Protein AF-0000000085157777 (afdb_homodimer)

Secondary structure (DSSP, 8-state):
-----HHHHHHHSSPPPTT-EEEPEEEEEE-TTS-EEEEEE-GGGEEE-SSTTEEEEEE--HHHHHHHHHH-EEEEEEEETTEEEEEEEEEEEEEEETTEEEEEEEEEEEEEEE-SS--BPPEEE--HHHHHHTTHHHHHHHHHHHHHHHHHHHHH-/-----HHHHHHHSSPPPTT-EEEPEEEEEE-TTS-EEEEEE-GGGEEE-SSTTEEEEEE--HHHHHHHHHH-EEEEEEEETTEEEEEEEEEEEEEEETTEEEEEEEEEEEEEEE-SS--BPPEEE--HHHHHHTTHHHHHHHHHHHHHHHHHHHHH-

Foldseek 3Di:
DDFADPVRQVLLADDDDAFDKHFFKWKWFAAPVRDIDTDTDTSLFKHQAPDRQKIKGKAQDPRVVVRCVPPQWMWIWDDDFQKIKIWIWGFPDWDDDPRIIMTMTGGPDIDIDGNVHTDDHHIDTHHPVVCVVVVSVVSVVSVVVVNVVVVVVVVVD/DDFADPVRQVLLADDDDAFDKHFFKWKWFAAPVRDIDTDTDTSLFKHQAPDRQKIKGKAQDPRVVVRCVPPQWMWIWDDDFQKIKIWIWGFPDWDDDPRIIMTMTGGPDIDIDGNVHTDDHHIDTHHPVVCVVVVSVVSVVSVVVVNVVVVVVVVVD

Radius of gyration: 19.83 Å; Cα contacts (8 Å, |Δi|>4): 709; chains: 2; bounding box: 39×55×48 Å

Nearest PDB structures (foldseek):
  2q9k-assembly1_A-2  TM=7.498E-01  e=5.448E-05  Exiguobacterium sibiricum 255-15
  3rh7-assembly2_D  TM=7.038E-01  e=3.097E-04  Sinorhizobium meliloti 1021
  4hx6-assembly4_H  TM=6.959E-01  e=1.496E-03  Streptomyces globisporus
  5cho-assembly4_G  TM=6.762E-01  e=1.859E-03  uncultured bacterium
  5y6h-assembly1_A  TM=5.614E-01  e=4.106E-02  Escherichia coli K-12

Structure (mmCIF, N/CA/C/O backbone):
data_AF-0000000085157777-model_v1
#
loop_
_entity.id
_entity.type
_entity.pdbx_description
1 polymer "Pyridoxamine 5'-phosphate oxidase putative domain-containing protein"
#
loop_
_atom_site.group_PDB
_atom_site.id
_atom_site.type_symbol
_atom_site.label_atom_id
_atom_site.label_alt_id
_atom_site.label_comp_id
_atom_site.label_asym_id
_atom_site.label_entity_id
_atom_site.label_seq_id
_atom_site.pdbx_PDB_ins_code
_atom_site.Cartn_x
_atom_site.Cartn_y
_atom_site.Cartn_z
_atom_site.occupancy
_atom_site.B_iso_or_equiv
_atom_site.auth_seq_id
_atom_site.auth_comp_id
_atom_site.auth_asym_id
_atom_site.auth_atom_id
_atom_site.pdbx_PDB_model_num
ATOM 1 N N . MET A 1 1 ? -13.438 -7.164 -20.109 1 55.25 1 MET A N 1
ATOM 2 C CA . MET A 1 1 ? -12.969 -7.297 -18.734 1 55.25 1 MET A CA 1
ATOM 3 C C . MET A 1 1 ? -11.547 -6.77 -18.594 1 55.25 1 MET A C 1
ATOM 5 O O . MET A 1 1 ? -10.773 -6.793 -19.547 1 55.25 1 MET A O 1
ATOM 9 N N . ALA A 1 2 ? -11.281 -5.922 -17.516 1 71.56 2 ALA A N 1
ATOM 10 C CA . ALA A 1 2 ? -9.93 -5.359 -17.547 1 71.56 2 ALA A CA 1
ATOM 11 C C . ALA A 1 2 ? -8.875 -6.453 -17.406 1 71.56 2 ALA A C 1
ATOM 13 O O . ALA A 1 2 ? -9.133 -7.504 -16.812 1 71.56 2 ALA A O 1
ATOM 14 N N . GLY A 1 3 ? -7.91 -6.656 -18.297 1 84.69 3 GLY A N 1
ATOM 15 C CA . GLY A 1 3 ? -6.797 -7.586 -18.219 1 84.69 3 GLY A CA 1
ATOM 16 C C . GLY A 1 3 ? -5.578 -7.008 -17.516 1 84.69 3 GLY A C 1
ATOM 17 O O . GLY A 1 3 ? -5.566 -5.828 -17.156 1 84.69 3 GLY A O 1
ATOM 18 N N . MET A 1 4 ? -4.707 -7.863 -17.078 1 90.81 4 MET A N 1
ATOM 19 C CA . MET A 1 4 ? -3.412 -7.449 -16.547 1 90.81 4 MET A CA 1
ATOM 20 C C . MET A 1 4 ? -2.543 -6.844 -17.641 1 90.81 4 MET A C 1
ATOM 22 O O . MET A 1 4 ? -2.201 -7.52 -18.609 1 90.81 4 MET A O 1
ATOM 26 N N . PRO A 1 5 ? -2.332 -5.539 -17.516 1 92.44 5 PRO A N 1
ATOM 27 C CA . PRO A 1 5 ? -1.451 -4.969 -18.531 1 92.44 5 PRO A CA 1
ATOM 28 C C . PRO A 1 5 ? -0.104 -5.684 -18.609 1 92.44 5 PRO A C 1
ATOM 30 O O . PRO A 1 5 ? 0.419 -6.141 -17.594 1 92.44 5 PRO A O 1
ATOM 33 N N . GLU A 1 6 ? 0.476 -5.68 -19.766 1 93.81 6 GLU A N 1
ATOM 34 C CA . GLU A 1 6 ? 1.744 -6.363 -19.984 1 93.81 6 GLU A CA 1
ATOM 35 C C . GLU A 1 6 ? 2.848 -5.785 -19.109 1 93.81 6 GLU A C 1
ATOM 37 O O . GLU A 1 6 ? 3.727 -6.516 -18.641 1 93.81 6 GLU A O 1
ATOM 42 N N . GLU A 1 7 ? 2.867 -4.457 -18.875 1 95.31 7 GLU A N 1
ATOM 43 C CA . GLU A 1 7 ? 3.869 -3.822 -18.016 1 95.31 7 GLU A CA 1
ATOM 44 C C . GLU A 1 7 ? 3.861 -4.418 -16.609 1 95.31 7 GLU A C 1
ATOM 46 O O . GLU A 1 7 ? 4.918 -4.637 -16.016 1 95.31 7 GLU A O 1
ATOM 51 N N . VAL A 1 8 ? 2.648 -4.707 -16.141 1 97.44 8 VAL A N 1
ATOM 52 C CA . VAL A 1 8 ? 2.518 -5.273 -14.805 1 97.44 8 VAL A CA 1
ATOM 53 C C . VAL A 1 8 ? 2.893 -6.754 -14.828 1 97.44 8 VAL A C 1
ATOM 55 O O . VAL A 1 8 ? 3.625 -7.234 -13.961 1 97.44 8 VAL A O 1
ATOM 58 N N . ALA A 1 9 ? 2.414 -7.445 -15.852 1 97 9 ALA A N 1
ATOM 59 C CA . ALA A 1 9 ? 2.738 -8.859 -15.977 1 97 9 ALA A CA 1
ATOM 60 C C . ALA A 1 9 ? 4.25 -9.078 -16.016 1 97 9 ALA A C 1
ATOM 62 O O . ALA A 1 9 ? 4.766 -10.016 -15.406 1 97 9 ALA A O 1
ATOM 63 N N . ALA A 1 10 ? 4.93 -8.242 -16.703 1 96.25 10 ALA A N 1
ATOM 64 C CA . ALA A 1 10 ? 6.375 -8.352 -16.844 1 96.25 10 ALA A CA 1
ATOM 65 C C . ALA A 1 10 ? 7.086 -8.156 -15.516 1 96.25 10 ALA A C 1
ATOM 67 O O . ALA A 1 10 ? 8.125 -8.766 -15.266 1 96.25 10 ALA A O 1
ATOM 68 N N . LEU A 1 11 ? 6.547 -7.281 -14.656 1 97.38 11 LEU A N 1
ATOM 69 C CA . LEU A 1 11 ? 7.113 -7.047 -13.328 1 97.38 11 LEU A CA 1
ATOM 70 C C . LEU A 1 11 ? 6.98 -8.289 -12.453 1 97.38 11 LEU A C 1
ATOM 72 O O . LEU A 1 11 ? 7.801 -8.516 -11.562 1 97.38 11 LEU A O 1
ATOM 76 N N . LEU A 1 12 ? 5.941 -9.109 -12.734 1 97.56 12 LEU A N 1
ATOM 77 C CA . LEU A 1 12 ? 5.562 -10.172 -11.812 1 97.56 12 LEU A CA 1
ATOM 78 C C . LEU A 1 12 ? 6.055 -11.523 -12.305 1 97.56 12 LEU A C 1
ATOM 80 O O . LEU A 1 12 ? 6.078 -12.5 -11.555 1 97.56 12 LEU A O 1
ATOM 84 N N . ARG A 1 13 ? 6.453 -11.57 -13.539 1 95.19 13 ARG A N 1
ATOM 85 C CA . ARG A 1 13 ? 6.727 -12.836 -14.203 1 95.19 13 ARG A CA 1
ATOM 86 C C . ARG A 1 13 ? 7.996 -13.484 -13.656 1 95.19 13 ARG A C 1
ATOM 88 O O . ARG A 1 13 ? 9.047 -12.844 -13.594 1 95.19 13 ARG A O 1
ATOM 95 N N . GLY A 1 14 ? 7.809 -14.719 -13.258 1 91.94 14 GLY A N 1
ATOM 96 C CA . GLY A 1 14 ? 8.945 -15.555 -12.906 1 91.94 14 GLY A CA 1
ATOM 97 C C . GLY A 1 14 ? 9.438 -15.336 -11.484 1 91.94 14 GLY A C 1
ATOM 98 O O . GLY A 1 14 ? 9.016 -14.383 -10.82 1 91.94 14 GLY A O 1
ATOM 99 N N . PHE A 1 15 ? 10.383 -16.172 -11.023 1 93.69 15 PHE A N 1
ATOM 100 C CA . PHE A 1 15 ? 10.984 -16.094 -9.695 1 93.69 15 PHE A CA 1
ATOM 101 C C . PHE A 1 15 ? 12.234 -15.219 -9.727 1 93.69 15 PHE A C 1
ATOM 103 O O . PHE A 1 15 ? 12.953 -15.172 -10.727 1 93.69 15 PHE A O 1
ATOM 110 N N . PRO A 1 16 ? 12.461 -14.555 -8.594 1 94.75 16 PRO A N 1
ATOM 111 C CA . PRO A 1 16 ? 13.672 -13.727 -8.562 1 94.75 16 PRO A CA 1
ATOM 112 C C . PRO A 1 16 ? 14.953 -14.555 -8.539 1 94.75 16 PRO A C 1
ATOM 114 O O . PRO A 1 16 ? 14.945 -15.711 -8.094 1 94.75 16 PRO A O 1
ATOM 117 N N . ARG A 1 17 ? 16.031 -13.906 -9.008 1 94.81 17 ARG A N 1
ATOM 118 C CA . ARG A 1 17 ? 17.375 -14.469 -8.828 1 94.81 17 ARG A CA 1
ATOM 119 C C . ARG A 1 17 ? 17.938 -14.094 -7.461 1 94.81 17 ARG A C 1
ATOM 121 O O . ARG A 1 17 ? 17.641 -13.023 -6.926 1 94.81 17 ARG A O 1
ATOM 128 N N . ILE A 1 18 ? 18.766 -15.031 -6.977 1 95.19 18 ILE A N 1
ATOM 129 C CA . ILE A 1 18 ? 19.438 -14.727 -5.723 1 95.19 18 ILE A CA 1
ATOM 130 C C . ILE A 1 18 ? 20.359 -13.516 -5.914 1 95.19 18 ILE A C 1
ATOM 132 O O . ILE A 1 18 ? 21.078 -13.422 -6.91 1 95.19 18 ILE A O 1
ATOM 136 N N . GLY A 1 19 ? 20.266 -12.578 -5.031 1 96.12 19 GLY A N 1
ATOM 137 C CA . GLY A 1 19 ? 21.109 -11.398 -5.062 1 96.12 19 GLY A CA 1
ATOM 138 C C . GLY A 1 19 ? 20.484 -10.242 -5.828 1 96.12 19 GLY A C 1
ATOM 139 O O . GLY A 1 19 ? 21.016 -9.133 -5.836 1 96.12 19 GLY A O 1
ATOM 140 N N . ALA A 1 20 ? 19.312 -10.508 -6.422 1 96.38 20 ALA A N 1
ATOM 141 C CA . ALA A 1 20 ? 18.688 -9.477 -7.246 1 96.38 20 ALA A CA 1
ATOM 142 C C . ALA A 1 20 ? 17.984 -8.438 -6.379 1 96.38 20 ALA A C 1
ATOM 144 O O . ALA A 1 20 ? 17.562 -8.742 -5.258 1 96.38 20 ALA A O 1
ATOM 145 N N . ARG A 1 21 ? 17.984 -7.168 -6.844 1 97 21 ARG A N 1
ATOM 146 C CA . ARG A 1 21 ? 17.094 -6.148 -6.301 1 97 21 ARG A CA 1
ATOM 147 C C . ARG A 1 21 ? 15.664 -6.332 -6.816 1 97 21 ARG A C 1
ATOM 149 O O . ARG A 1 21 ? 15.43 -6.328 -8.023 1 97 21 ARG A O 1
ATOM 156 N N . GLU A 1 22 ? 14.727 -6.559 -5.855 1 97.69 22 GLU A N 1
ATOM 157 C CA . GLU A 1 22 ? 13.375 -6.957 -6.219 1 97.69 22 GLU A CA 1
ATOM 158 C C . GLU A 1 22 ? 12.336 -6.012 -5.613 1 97.69 22 GLU A C 1
ATOM 160 O O . GLU A 1 22 ? 12.516 -5.52 -4.5 1 97.69 22 GLU A O 1
ATOM 165 N N . GLN A 1 23 ? 11.305 -5.746 -6.422 1 98.5 23 GLN A N 1
ATOM 166 C CA . GLN A 1 23 ? 10.18 -4.98 -5.887 1 98.5 23 GLN A CA 1
ATOM 167 C C . GLN A 1 23 ? 9.352 -5.82 -4.926 1 98.5 23 GLN A C 1
ATOM 169 O O . GLN A 1 23 ? 9.078 -6.996 -5.191 1 98.5 23 GLN A O 1
ATOM 174 N N . ALA A 1 24 ? 9.023 -5.281 -3.723 1 98.38 24 ALA A N 1
ATOM 175 C CA . ALA A 1 24 ? 7.961 -5.789 -2.863 1 98.38 24 ALA A CA 1
ATOM 176 C C . ALA A 1 24 ? 6.625 -5.133 -3.203 1 98.38 24 ALA A C 1
ATOM 178 O O . ALA A 1 24 ? 6.52 -3.906 -3.242 1 98.38 24 ALA A O 1
ATOM 179 N N . PHE A 1 25 ? 5.629 -5.926 -3.443 1 98.62 25 PHE A N 1
ATOM 180 C CA . PHE A 1 25 ? 4.344 -5.426 -3.922 1 98.62 25 PHE A CA 1
ATOM 181 C C . PHE A 1 25 ? 3.346 -5.316 -2.775 1 98.62 25 PHE A C 1
ATOM 183 O O . PHE A 1 25 ? 3.16 -6.266 -2.014 1 98.62 25 PHE A O 1
ATOM 190 N N . ALA A 1 26 ? 2.709 -4.137 -2.635 1 98.81 26 ALA A N 1
ATOM 191 C CA . ALA A 1 26 ? 1.61 -4.016 -1.679 1 98.81 26 ALA A CA 1
ATOM 192 C C . ALA A 1 26 ? 0.382 -4.785 -2.154 1 98.81 26 ALA A C 1
ATOM 194 O O . ALA A 1 26 ? -0.205 -4.453 -3.188 1 98.81 26 ALA A O 1
ATOM 195 N N . PHE A 1 27 ? 0.097 -5.859 -1.496 1 98.88 27 PHE A N 1
ATOM 196 C CA . PHE A 1 27 ? -1.093 -6.684 -1.683 1 98.88 27 PHE A CA 1
ATOM 197 C C . PHE A 1 27 ? -2.143 -6.363 -0.624 1 98.88 27 PHE A C 1
ATOM 199 O O . PHE A 1 27 ? -1.896 -6.539 0.572 1 98.88 27 PHE A O 1
ATOM 206 N N . LEU A 1 28 ? -3.293 -5.891 -1.055 1 98.94 28 LEU A N 1
ATOM 207 C CA . LEU A 1 28 ? -4.246 -5.223 -0.174 1 98.94 28 LEU A CA 1
ATOM 208 C C . LEU A 1 28 ? -5.52 -6.047 -0.03 1 98.94 28 LEU A C 1
ATOM 210 O O . LEU A 1 28 ? -6.02 -6.602 -1.012 1 98.94 28 LEU A O 1
ATOM 214 N N . THR A 1 29 ? -6.043 -6.168 1.139 1 98.88 29 THR A N 1
ATOM 215 C CA . THR A 1 29 ? -7.336 -6.773 1.442 1 98.88 29 THR A CA 1
ATOM 216 C C . THR A 1 29 ? -8.102 -5.926 2.453 1 98.88 29 THR A C 1
ATOM 218 O O . THR A 1 29 ? -7.656 -4.844 2.834 1 98.88 29 THR A O 1
ATOM 221 N N . VAL A 1 30 ? -9.328 -6.348 2.803 1 98.69 30 VAL A N 1
ATOM 222 C CA . VAL A 1 30 ? -10.156 -5.656 3.781 1 98.69 30 VAL A CA 1
ATOM 223 C C . VAL A 1 30 ? -10.461 -6.586 4.953 1 98.69 30 VAL A C 1
ATOM 225 O O . VAL A 1 30 ? -10.867 -7.734 4.75 1 98.69 30 VAL A O 1
ATOM 228 N N . ASP A 1 31 ? -10.188 -6.121 6.141 1 98.25 31 ASP A N 1
ATOM 229 C CA . ASP A 1 31 ? -10.422 -6.992 7.285 1 98.25 31 ASP A CA 1
ATOM 230 C C . ASP A 1 31 ? -11.867 -6.902 7.762 1 98.25 31 ASP A C 1
ATOM 232 O O . ASP A 1 31 ? -12.688 -6.203 7.152 1 98.25 31 ASP A O 1
ATOM 236 N N . THR A 1 32 ? -12.266 -7.602 8.805 1 96.75 32 THR A N 1
ATOM 237 C CA . THR A 1 32 ? -13.648 -7.738 9.258 1 96.75 32 THR A CA 1
ATOM 238 C C . THR A 1 32 ? -14.172 -6.418 9.82 1 96.75 32 THR A C 1
ATOM 240 O O . THR A 1 32 ? -15.383 -6.207 9.891 1 96.75 32 THR A O 1
ATOM 243 N N . GLY A 1 33 ? -13.281 -5.527 10.211 1 95.69 33 GLY A N 1
ATOM 244 C CA . GLY A 1 33 ? -13.688 -4.23 10.734 1 95.69 33 GLY A CA 1
ATOM 245 C C . GLY A 1 33 ? -13.875 -3.186 9.648 1 95.69 33 GLY A C 1
ATOM 246 O O . GLY A 1 33 ? -14.266 -2.051 9.938 1 95.69 33 GLY A O 1
ATOM 247 N N . GLY A 1 34 ? -13.602 -3.605 8.391 1 96.12 34 GLY A N 1
ATOM 248 C CA . GLY A 1 34 ? -13.742 -2.68 7.273 1 96.12 34 GLY A CA 1
ATOM 249 C C . GLY A 1 34 ? -12.492 -1.871 7.004 1 96.12 34 GLY A C 1
ATOM 250 O O . GLY A 1 34 ? -12.508 -0.942 6.195 1 96.12 34 GLY A O 1
ATOM 251 N N . PHE A 1 35 ? -11.438 -2.18 7.742 1 98.12 35 PHE A N 1
ATOM 252 C CA . PHE A 1 35 ? -10.164 -1.508 7.5 1 98.12 35 PHE A CA 1
ATOM 253 C C . PHE A 1 35 ? -9.406 -2.18 6.363 1 98.12 35 PHE A C 1
ATOM 255 O O . PHE A 1 35 ? -9.438 -3.404 6.227 1 98.12 35 PHE A O 1
ATOM 262 N N . PRO A 1 36 ? -8.75 -1.344 5.539 1 98.56 36 PRO A N 1
ATOM 263 C CA . PRO A 1 36 ? -7.82 -1.958 4.586 1 98.56 36 PRO A CA 1
ATOM 264 C C . PRO A 1 36 ? -6.637 -2.635 5.27 1 98.56 36 PRO A C 1
ATOM 266 O O . PRO A 1 36 ? -6.184 -2.176 6.324 1 98.56 36 PRO A O 1
ATOM 269 N N . HIS A 1 37 ? -6.188 -3.721 4.824 1 98.44 37 HIS A N 1
ATOM 270 C CA . HIS A 1 37 ? -5.055 -4.512 5.293 1 98.44 37 HIS A CA 1
ATOM 271 C C . HIS A 1 37 ? -4.023 -4.707 4.191 1 98.44 37 HIS A C 1
ATOM 273 O O . HIS A 1 37 ? -4.371 -5.043 3.057 1 98.44 37 HIS A O 1
ATOM 279 N N . ALA A 1 38 ? -2.746 -4.453 4.504 1 98.62 38 ALA A N 1
ATOM 280 C CA . ALA A 1 38 ? -1.704 -4.594 3.488 1 98.62 38 ALA A CA 1
ATOM 281 C C . ALA A 1 38 ? -0.698 -5.672 3.881 1 98.62 38 ALA A C 1
ATOM 283 O O . ALA A 1 38 ? -0.338 -5.797 5.055 1 98.62 38 ALA A O 1
ATOM 284 N N . ALA A 1 39 ? -0.329 -6.449 3.002 1 98.25 39 ALA A N 1
ATOM 285 C CA . ALA A 1 39 ? 0.846 -7.316 3.047 1 98.25 39 ALA A CA 1
ATOM 286 C C . ALA A 1 39 ? 1.832 -6.961 1.938 1 98.25 39 ALA A C 1
ATOM 288 O O . ALA A 1 39 ? 1.438 -6.457 0.884 1 98.25 39 ALA A O 1
ATOM 289 N N . LEU A 1 40 ? 3.098 -7.133 2.184 1 98.19 40 LEU A N 1
ATOM 290 C CA . LEU A 1 40 ? 4.102 -7.008 1.131 1 98.19 40 LEU A CA 1
ATOM 291 C C . LEU A 1 40 ? 4.453 -8.375 0.549 1 98.19 40 LEU A C 1
ATOM 293 O O . LEU A 1 40 ? 4.918 -9.258 1.271 1 98.19 40 LEU A O 1
ATOM 297 N N . LEU A 1 41 ? 4.176 -8.516 -0.77 1 97.81 41 LEU A N 1
ATOM 298 C CA . LEU A 1 41 ? 4.461 -9.781 -1.431 1 97.81 41 LEU A CA 1
ATOM 299 C C . LEU A 1 41 ? 5.629 -9.641 -2.402 1 97.81 41 LEU A C 1
ATOM 301 O O . LEU A 1 41 ? 5.781 -8.594 -3.043 1 97.81 41 LEU A O 1
ATOM 305 N N . SER A 1 42 ? 6.453 -10.641 -2.531 1 96.38 42 SER A N 1
ATOM 306 C CA . SER A 1 42 ? 7.512 -10.703 -3.531 1 96.38 42 SER A CA 1
ATOM 307 C C . SER A 1 42 ? 7.066 -11.484 -4.762 1 96.38 42 SER A C 1
ATOM 309 O O . SER A 1 42 ? 6 -12.102 -4.758 1 96.38 42 SER A O 1
ATOM 311 N N . ARG A 1 43 ? 7.898 -11.508 -5.785 1 96.69 43 ARG A N 1
ATOM 312 C CA . ARG A 1 43 ? 7.594 -12.203 -7.031 1 96.69 43 ARG A CA 1
ATOM 313 C C . ARG A 1 43 ? 7.504 -13.711 -6.809 1 96.69 43 ARG A C 1
ATOM 315 O O . ARG A 1 43 ? 6.941 -14.43 -7.637 1 96.69 43 ARG A O 1
ATOM 322 N N . CYS A 1 44 ? 8.008 -14.219 -5.758 1 96.5 44 CYS A N 1
ATOM 323 C CA . CYS A 1 44 ? 7.875 -15.641 -5.48 1 96.5 44 CYS A CA 1
ATOM 324 C C . CYS A 1 44 ? 6.449 -15.992 -5.074 1 96.5 44 CYS A C 1
ATOM 326 O O . CYS A 1 44 ? 6.07 -17.156 -5.059 1 96.5 44 CYS A O 1
ATOM 328 N N . GLU A 1 45 ? 5.66 -14.977 -4.738 1 98.06 45 GLU A N 1
ATOM 329 C CA . GLU A 1 45 ? 4.309 -15.219 -4.242 1 98.06 45 GLU A CA 1
ATOM 330 C C . GLU A 1 45 ? 3.262 -14.789 -5.27 1 98.06 45 GLU A C 1
ATOM 332 O O . GLU A 1 45 ? 2.061 -14.906 -5.02 1 98.06 45 GLU A O 1
ATOM 337 N N . LEU A 1 46 ? 3.658 -14.281 -6.352 1 98.25 46 LEU A N 1
ATOM 338 C CA . LEU A 1 46 ? 2.793 -13.789 -7.422 1 98.25 46 LEU A CA 1
ATOM 339 C C . LEU A 1 46 ? 3.225 -14.359 -8.766 1 98.25 46 LEU A C 1
ATOM 341 O O . LEU A 1 46 ? 4.422 -14.492 -9.039 1 98.25 46 LEU A O 1
ATOM 345 N N . GLU A 1 47 ? 2.252 -14.594 -9.633 1 97.5 47 GLU A N 1
ATOM 346 C CA . GLU A 1 47 ? 2.527 -15.078 -10.984 1 97.5 47 GLU A CA 1
ATOM 347 C C . GLU A 1 47 ? 1.368 -14.781 -11.93 1 97.5 47 GLU A C 1
ATOM 349 O O . GLU A 1 47 ? 0.228 -15.164 -11.664 1 97.5 47 GLU A O 1
ATOM 354 N N . PRO A 1 48 ? 1.693 -14.047 -13.008 1 96.62 48 PRO A N 1
ATOM 355 C CA . PRO A 1 48 ? 0.617 -13.898 -13.992 1 96.62 48 PRO A CA 1
ATOM 356 C C . PRO A 1 48 ? 0.058 -15.234 -14.469 1 96.62 48 PRO A C 1
ATOM 358 O O . PRO A 1 48 ? 0.819 -16.172 -14.711 1 96.62 48 PRO A O 1
ATOM 361 N N . GLY A 1 49 ? -1.272 -15.328 -14.562 1 92.12 49 GLY A N 1
ATOM 362 C CA . GLY A 1 49 ? -1.893 -16.531 -15.102 1 92.12 49 GLY A CA 1
ATOM 363 C C . GLY A 1 49 ? -1.65 -16.703 -16.594 1 92.12 49 GLY A C 1
ATOM 364 O O . GLY A 1 49 ? -1.114 -15.812 -17.25 1 92.12 49 GLY A O 1
ATOM 365 N N . ARG A 1 50 ? -1.987 -17.875 -17.031 1 83.62 50 ARG A N 1
ATOM 366 C CA . ARG A 1 50 ? -1.889 -18.141 -18.469 1 83.62 50 ARG A CA 1
ATOM 367 C C . ARG A 1 50 ? -2.832 -17.234 -19.25 1 83.62 50 ARG A C 1
ATOM 369 O O . ARG A 1 50 ? -2.488 -16.766 -20.344 1 83.62 50 ARG A O 1
ATOM 376 N N . ASP A 1 51 ? -3.988 -17 -18.656 1 84.38 51 ASP A N 1
ATOM 377 C CA . ASP A 1 51 ? -4.93 -16.016 -19.203 1 84.38 51 ASP A CA 1
ATOM 378 C C . ASP A 1 51 ? -4.555 -14.609 -18.766 1 84.38 51 ASP A C 1
ATOM 380 O O . ASP A 1 51 ? -4.355 -14.344 -17.578 1 84.38 51 ASP A O 1
ATOM 384 N N . PRO A 1 52 ? -4.426 -13.727 -19.719 1 81.25 52 PRO A N 1
ATOM 385 C CA . PRO A 1 52 ? -4.02 -12.352 -19.422 1 81.25 52 PRO A CA 1
ATOM 386 C C . PRO A 1 52 ? -4.949 -11.664 -18.422 1 81.25 52 PRO A C 1
ATOM 388 O O . PRO A 1 52 ? -4.609 -10.609 -17.875 1 81.25 52 PRO A O 1
ATOM 391 N N . GLN A 1 53 ? -5.945 -12.234 -18.125 1 88.44 53 GLN A N 1
ATOM 392 C CA . GLN A 1 53 ? -6.934 -11.633 -17.234 1 88.44 53 GLN A CA 1
ATOM 393 C C . GLN A 1 53 ? -6.754 -12.117 -15.797 1 88.44 53 GLN A C 1
ATOM 395 O O . GLN A 1 53 ? -7.445 -11.656 -14.891 1 88.44 53 GLN A O 1
ATOM 400 N N . THR A 1 54 ? -5.754 -12.992 -15.648 1 94.75 54 THR A N 1
ATOM 401 C CA . THR A 1 54 ? -5.738 -13.594 -14.32 1 94.75 54 THR A CA 1
ATOM 402 C C . THR A 1 54 ? -4.363 -13.445 -13.672 1 94.75 54 THR A C 1
ATOM 404 O O . THR A 1 54 ? -3.355 -13.305 -14.375 1 94.75 54 THR A O 1
ATOM 407 N N . LEU A 1 55 ? -4.312 -13.414 -12.414 1 97.62 55 LEU A N 1
ATOM 408 C CA . LEU A 1 55 ? -3.15 -13.406 -11.523 1 97.62 55 LEU A CA 1
ATOM 409 C C . LEU A 1 55 ? -3.225 -14.547 -10.516 1 97.62 55 LEU A C 1
ATOM 411 O O . LEU A 1 55 ? -4.289 -14.812 -9.953 1 97.62 55 LEU A O 1
ATOM 415 N N . MET A 1 56 ? -2.17 -15.227 -10.328 1 98.12 56 MET A N 1
ATOM 416 C CA . MET A 1 56 ? -2.082 -16.219 -9.266 1 98.12 56 MET A CA 1
ATOM 417 C C . MET A 1 56 ? -1.251 -15.703 -8.094 1 98.12 56 MET A C 1
ATOM 419 O O . MET A 1 56 ? -0.294 -14.953 -8.297 1 98.12 56 MET A O 1
ATOM 423 N N . ALA A 1 57 ? -1.669 -16.047 -6.934 1 98.69 57 ALA A N 1
ATOM 424 C CA . ALA A 1 57 ? -0.926 -15.688 -5.727 1 98.69 57 ALA A CA 1
ATOM 425 C C . ALA A 1 57 ? -0.862 -16.859 -4.75 1 98.69 57 ALA A C 1
ATOM 427 O O . ALA A 1 57 ? -1.804 -17.641 -4.656 1 98.69 57 ALA A O 1
ATOM 428 N N . ALA A 1 58 ? 0.255 -17.016 -4.078 1 98.56 58 ALA A N 1
ATOM 429 C CA . ALA A 1 58 ? 0.473 -17.938 -2.961 1 98.56 58 ALA A CA 1
ATOM 430 C C . ALA A 1 58 ? 0.585 -17.172 -1.642 1 98.56 58 ALA A C 1
ATOM 432 O O . ALA A 1 58 ? 1.59 -16.516 -1.386 1 98.56 58 ALA A O 1
ATOM 433 N N . ILE A 1 59 ? -0.401 -17.297 -0.785 1 98.56 59 ILE A N 1
ATOM 434 C CA . ILE A 1 59 ? -0.542 -16.422 0.374 1 98.56 59 ILE A CA 1
ATOM 435 C C . ILE A 1 59 ? -0.257 -17.203 1.651 1 98.56 59 ILE A C 1
ATOM 437 O O . ILE A 1 59 ? -0.957 -18.172 1.962 1 98.56 59 ILE A O 1
ATOM 441 N N . ALA A 1 60 ? 0.701 -16.75 2.443 1 97.25 60 ALA A N 1
ATOM 442 C CA . ALA A 1 60 ? 1.07 -17.422 3.688 1 97.25 60 ALA A CA 1
ATOM 443 C C . ALA A 1 60 ? 0.479 -16.703 4.895 1 97.25 60 ALA A C 1
ATOM 445 O O . ALA A 1 60 ? 0.201 -17.328 5.922 1 97.25 60 ALA A O 1
ATOM 446 N N . SER A 1 61 ? 0.305 -15.391 4.793 1 96.38 61 SER A N 1
ATOM 447 C CA . SER A 1 61 ? -0.128 -14.57 5.922 1 96.38 61 SER A CA 1
ATOM 448 C C . SER A 1 61 ? -1.515 -14.984 6.406 1 96.38 61 SER A C 1
ATOM 450 O O . SER A 1 61 ? -2.449 -15.094 5.609 1 96.38 61 SER A O 1
ATOM 452 N N . ARG A 1 62 ? -1.679 -15.18 7.699 1 97.25 62 ARG A N 1
ATOM 453 C CA . ARG A 1 62 ? -2.934 -15.656 8.273 1 97.25 62 ARG A CA 1
ATOM 454 C C . ARG A 1 62 ? -4.055 -14.641 8.055 1 97.25 62 ARG A C 1
ATOM 456 O O . ARG A 1 62 ? -5.145 -15 7.609 1 97.25 62 ARG A O 1
ATOM 463 N N . GLN A 1 63 ? -3.764 -13.422 8.312 1 97.81 63 GLN A N 1
ATOM 464 C CA . GLN A 1 63 ? -4.797 -12.398 8.195 1 97.81 63 GLN A CA 1
ATOM 465 C C . GLN A 1 63 ? -5.219 -12.203 6.746 1 97.81 63 GLN A C 1
ATOM 467 O O . GLN A 1 63 ? -6.406 -12.07 6.449 1 97.81 63 GLN A O 1
ATOM 472 N N . THR A 1 64 ? -4.289 -12.18 5.848 1 98.56 64 THR A N 1
ATOM 473 C CA . THR A 1 64 ? -4.602 -12.016 4.43 1 98.56 64 THR A CA 1
ATOM 474 C C . THR A 1 64 ? -5.441 -13.188 3.926 1 98.56 64 THR A C 1
ATOM 476 O O . THR A 1 64 ? -6.43 -12.992 3.221 1 98.56 64 THR A O 1
ATOM 479 N N . ARG A 1 65 ? -5.074 -14.383 4.348 1 98.69 65 ARG A N 1
ATOM 480 C CA . ARG A 1 65 ? -5.848 -15.555 3.951 1 98.69 65 ARG A CA 1
ATOM 481 C C . ARG A 1 65 ? -7.285 -15.453 4.449 1 98.69 65 ARG A C 1
ATOM 483 O O . ARG A 1 65 ? -8.227 -15.711 3.693 1 98.69 65 ARG A O 1
ATOM 490 N N . ALA A 1 66 ? -7.422 -15.102 5.688 1 98.44 66 ALA A N 1
ATOM 491 C CA . ALA A 1 66 ? -8.758 -14.992 6.273 1 98.44 66 ALA A CA 1
ATOM 492 C C . ALA A 1 66 ? -9.594 -13.945 5.535 1 98.44 66 ALA A C 1
ATOM 494 O O . ALA A 1 66 ? -10.773 -14.172 5.25 1 98.44 66 ALA A O 1
ATOM 495 N N . ASN A 1 67 ? -8.961 -12.828 5.25 1 98.75 67 ASN A N 1
ATOM 496 C CA . ASN A 1 67 ? -9.656 -11.773 4.527 1 98.75 67 ASN A CA 1
ATOM 497 C C . ASN A 1 67 ? -10.109 -12.242 3.145 1 98.75 67 ASN A C 1
ATOM 499 O O . ASN A 1 67 ? -11.227 -11.953 2.721 1 98.75 67 ASN A O 1
ATOM 503 N N . LEU A 1 68 ? -9.203 -12.914 2.441 1 98.69 68 LEU A N 1
ATOM 504 C CA . LEU A 1 68 ? -9.516 -13.398 1.102 1 98.69 68 LEU A CA 1
ATOM 505 C C . LEU A 1 68 ? -10.656 -14.406 1.14 1 98.69 68 LEU A C 1
ATOM 507 O O . LEU A 1 68 ? -11.539 -14.383 0.28 1 98.69 68 LEU A O 1
ATOM 511 N N . ARG A 1 69 ? -10.633 -15.25 2.117 1 98 69 ARG A N 1
ATOM 512 C CA . ARG A 1 69 ? -11.695 -16.25 2.246 1 98 69 ARG A CA 1
ATOM 513 C C . ARG A 1 69 ? -13.047 -15.578 2.486 1 98 69 ARG A C 1
ATOM 515 O O . ARG A 1 69 ? -14.07 -16.031 1.979 1 98 69 ARG A O 1
ATOM 522 N N . ARG A 1 70 ? -13.016 -14.523 3.168 1 98 70 ARG A N 1
ATOM 523 C CA . ARG A 1 70 ? -14.242 -13.844 3.551 1 98 70 ARG A CA 1
ATOM 524 C C . ARG A 1 70 ? -14.766 -12.969 2.416 1 98 70 ARG A C 1
ATOM 526 O O . ARG A 1 70 ? -15.945 -13.031 2.062 1 98 70 ARG A O 1
ATOM 533 N N . SER A 1 71 ? -13.93 -12.148 1.821 1 97.25 71 SER A N 1
ATOM 534 C CA . SER A 1 71 ? -14.406 -11.094 0.927 1 97.25 71 SER A CA 1
ATOM 535 C C . SER A 1 71 ? -14.203 -11.484 -0.535 1 97.25 71 SER A C 1
ATOM 537 O O . SER A 1 71 ? -14.875 -10.945 -1.422 1 97.25 71 SER A O 1
ATOM 539 N N . GLY A 1 72 ? -13.172 -12.273 -0.815 1 97.75 72 GLY A N 1
ATOM 540 C CA . GLY A 1 72 ? -12.836 -12.656 -2.176 1 97.75 72 GLY A CA 1
ATOM 541 C C . GLY A 1 72 ? -12.281 -11.508 -3.002 1 97.75 72 GLY A C 1
ATOM 542 O O . GLY A 1 72 ? -12.25 -11.586 -4.23 1 97.75 72 GLY A O 1
ATOM 543 N N . THR A 1 73 ? -12.031 -10.375 -2.371 1 98.12 73 THR A N 1
ATOM 544 C CA . THR A 1 73 ? -11.539 -9.203 -3.096 1 98.12 73 THR A CA 1
ATOM 545 C C . THR A 1 73 ? -10.164 -8.797 -2.592 1 98.12 73 THR A C 1
ATOM 547 O O . THR A 1 73 ? -9.836 -9.008 -1.423 1 98.12 73 THR A O 1
ATOM 550 N N . ALA A 1 74 ? -9.359 -8.258 -3.484 1 98.75 74 ALA A N 1
ATOM 551 C CA . ALA A 1 74 ? -8.016 -7.773 -3.162 1 98.75 74 ALA A CA 1
ATOM 552 C C . ALA A 1 74 ? -7.594 -6.66 -4.117 1 98.75 74 ALA A C 1
ATOM 554 O O . ALA A 1 74 ? -8.312 -6.344 -5.07 1 98.75 74 ALA A O 1
ATOM 555 N N . GLY A 1 75 ? -6.57 -6.023 -3.838 1 98.69 75 GLY A N 1
ATOM 556 C CA . GLY A 1 75 ? -5.875 -5.074 -4.691 1 98.69 75 GLY A CA 1
ATOM 557 C C . GLY A 1 75 ? -4.375 -5.312 -4.75 1 98.69 75 GLY A C 1
ATOM 558 O O . GLY A 1 75 ? -3.809 -5.945 -3.859 1 98.69 75 GLY A O 1
ATOM 559 N N . LEU A 1 76 ? -3.768 -4.855 -5.723 1 98.75 76 LEU A N 1
ATOM 560 C CA . LEU A 1 76 ? -2.324 -4.941 -5.91 1 98.75 76 LEU A CA 1
ATOM 561 C C . LEU A 1 76 ? -1.769 -3.627 -6.449 1 98.75 76 LEU A C 1
ATOM 563 O O . LEU A 1 76 ? -2.322 -3.053 -7.391 1 98.75 76 LEU A O 1
ATOM 567 N N . LEU A 1 77 ? -0.692 -3.145 -5.844 1 98.81 77 LEU A N 1
ATOM 568 C CA . LEU A 1 77 ? 0.046 -1.989 -6.348 1 98.81 77 LEU A CA 1
ATOM 569 C C . LEU A 1 77 ? 1.355 -2.422 -6.996 1 98.81 77 LEU A C 1
ATOM 571 O O . LEU A 1 77 ? 2.117 -3.197 -6.414 1 98.81 77 LEU A O 1
ATOM 575 N N . ALA A 1 78 ? 1.579 -1.986 -8.164 1 98.69 78 ALA A N 1
ATOM 576 C CA . ALA A 1 78 ? 2.84 -2.191 -8.875 1 98.69 78 ALA A CA 1
ATOM 577 C C . ALA A 1 78 ? 3.383 -0.873 -9.422 1 98.69 78 ALA A C 1
ATOM 579 O O . ALA A 1 78 ? 2.656 -0.116 -10.07 1 98.69 78 ALA A O 1
ATOM 580 N N . ILE A 1 79 ? 4.617 -0.627 -9.156 1 98.75 79 ILE A N 1
ATOM 581 C CA . ILE A 1 79 ? 5.23 0.627 -9.578 1 98.75 79 ILE A CA 1
ATOM 582 C C . ILE A 1 79 ? 6.238 0.36 -10.695 1 98.75 79 ILE A C 1
ATOM 584 O O . ILE A 1 79 ? 7.035 -0.577 -10.609 1 98.75 79 ILE A O 1
ATOM 588 N N . ASN A 1 80 ? 6.191 1.104 -11.711 1 98.19 80 ASN A N 1
ATOM 589 C CA . ASN A 1 80 ? 7.078 1.019 -12.867 1 98.19 80 ASN A CA 1
ATOM 590 C C . ASN A 1 80 ? 7.367 2.398 -13.453 1 98.19 80 ASN A C 1
ATOM 592 O O . ASN A 1 80 ? 6.551 2.947 -14.188 1 98.19 80 ASN A O 1
ATOM 596 N N . GLY A 1 81 ? 8.633 2.863 -13.195 1 97.44 81 GLY A N 1
ATOM 597 C CA . GLY A 1 81 ? 8.984 4.18 -13.695 1 97.44 81 GLY A CA 1
ATOM 598 C C . GLY A 1 81 ? 8.219 5.301 -13.016 1 97.44 81 GLY A C 1
ATOM 599 O O . GLY A 1 81 ? 8.328 5.496 -11.805 1 97.44 81 GLY A O 1
ATOM 600 N N . THR A 1 82 ? 7.41 5.984 -13.891 1 97.69 82 THR A N 1
ATOM 601 C CA . THR A 1 82 ? 6.656 7.125 -13.375 1 97.69 82 THR A CA 1
ATOM 602 C C . THR A 1 82 ? 5.23 6.711 -13.023 1 97.69 82 THR A C 1
ATOM 604 O O . THR A 1 82 ? 4.418 7.551 -12.617 1 97.69 82 THR A O 1
ATOM 607 N N . SER A 1 83 ? 4.953 5.41 -13.188 1 98 83 SER A N 1
ATOM 608 C CA . SER A 1 83 ? 3.557 4.996 -13.078 1 98 83 SER A CA 1
ATOM 609 C C . SER A 1 83 ? 3.348 4.059 -11.898 1 98 83 SER A C 1
ATOM 611 O O . SER A 1 83 ? 4.188 3.197 -11.625 1 98 83 SER A O 1
ATOM 613 N N . CYS A 1 84 ? 2.297 4.277 -11.188 1 98.38 84 CYS A N 1
ATOM 614 C CA . CYS A 1 84 ? 1.755 3.324 -10.227 1 98.38 84 CYS A CA 1
ATOM 615 C C . CYS A 1 84 ? 0.52 2.629 -10.781 1 98.38 84 CYS A C 1
ATOM 617 O O . CYS A 1 84 ? -0.471 3.283 -11.109 1 98.38 84 CYS A O 1
ATOM 619 N N . HIS A 1 85 ? 0.542 1.302 -10.906 1 98.44 85 HIS A N 1
ATOM 620 C CA . HIS A 1 85 ? -0.563 0.49 -11.398 1 98.44 85 HIS A CA 1
ATOM 621 C C . HIS A 1 85 ? -1.398 -0.064 -10.25 1 98.44 85 HIS A C 1
ATOM 623 O O . HIS A 1 85 ? -0.866 -0.711 -9.344 1 98.44 85 HIS A O 1
ATOM 629 N N . HIS A 1 86 ? -2.699 0.246 -10.32 1 98.31 86 HIS A N 1
ATOM 630 C CA . HIS A 1 86 ? -3.676 -0.255 -9.359 1 98.31 86 HIS A CA 1
ATOM 631 C C . HIS A 1 86 ? -4.535 -1.356 -9.969 1 98.31 86 HIS A C 1
ATOM 633 O O . HIS A 1 86 ? -5.219 -1.132 -10.969 1 98.31 86 HIS A O 1
ATOM 639 N N . LEU A 1 87 ? -4.512 -2.506 -9.367 1 98.19 87 LEU A N 1
ATOM 640 C CA . LEU A 1 87 ? -5.367 -3.6 -9.812 1 98.19 87 LEU A CA 1
ATOM 641 C C . LEU A 1 87 ? -6.41 -3.945 -8.758 1 98.19 87 LEU A C 1
ATOM 643 O O . LEU A 1 87 ? -6.086 -4.051 -7.57 1 98.19 87 LEU A O 1
ATOM 647 N N . LYS A 1 88 ? -7.629 -4.07 -9.195 1 98.31 88 LYS A N 1
ATOM 648 C CA . LYS A 1 88 ? -8.641 -4.75 -8.391 1 98.31 88 LYS A CA 1
ATOM 649 C C . LYS A 1 88 ? -8.75 -6.223 -8.773 1 98.31 88 LYS A C 1
ATOM 651 O O . LYS A 1 88 ? -8.789 -6.559 -9.961 1 98.31 88 LYS A O 1
ATOM 656 N N . LEU A 1 89 ? -8.805 -7.027 -7.766 1 98.25 89 LEU A N 1
ATOM 657 C CA . LEU A 1 89 ? -8.719 -8.469 -7.957 1 98.25 89 LEU A CA 1
ATOM 658 C C . LEU A 1 89 ? -9.891 -9.18 -7.289 1 98.25 89 LEU A C 1
ATOM 660 O O . LEU A 1 89 ? -10.281 -8.828 -6.18 1 98.25 89 LEU A O 1
ATOM 664 N N . ARG A 1 90 ? -10.445 -10.141 -7.941 1 98.06 90 ARG A N 1
ATOM 665 C CA . ARG A 1 90 ? -11.477 -11 -7.379 1 98.06 90 ARG A CA 1
ATOM 666 C C . ARG A 1 90 ? -11.07 -12.469 -7.465 1 98.06 90 ARG A C 1
ATOM 668 O O . ARG A 1 90 ? -10.664 -12.945 -8.531 1 98.06 90 ARG A O 1
ATOM 675 N N . VAL A 1 91 ? -11.18 -13.148 -6.398 1 98 91 VAL A N 1
ATOM 676 C CA . VAL A 1 91 ? -10.859 -14.57 -6.387 1 98 91 VAL A CA 1
ATOM 677 C C . VAL A 1 91 ? -11.836 -15.328 -7.277 1 98 91 VAL A C 1
ATOM 679 O O . VAL A 1 91 ? -13.055 -15.188 -7.133 1 98 91 VAL A O 1
ATOM 682 N N . VAL A 1 92 ? -11.336 -16.141 -8.164 1 96.44 92 VAL A N 1
ATOM 683 C CA . VAL A 1 92 ? -12.211 -16.938 -9.023 1 96.44 92 VAL A CA 1
ATOM 684 C C . VAL A 1 92 ? -11.945 -18.422 -8.781 1 96.44 92 VAL A C 1
ATOM 686 O O . VAL A 1 92 ? -12.766 -19.281 -9.148 1 96.44 92 VAL A O 1
ATOM 689 N N . ALA A 1 93 ? -10.836 -18.781 -8.203 1 96.56 93 ALA A N 1
ATOM 690 C CA . ALA A 1 93 ? -10.5 -20.125 -7.766 1 96.56 93 ALA A CA 1
ATOM 691 C C . ALA A 1 93 ? -9.484 -20.109 -6.633 1 96.56 93 ALA A C 1
ATOM 693 O O . ALA A 1 93 ? -8.719 -19.156 -6.5 1 96.56 93 ALA A O 1
ATOM 694 N N . SER A 1 94 ? -9.5 -21.062 -5.812 1 97.81 94 SER A N 1
ATOM 695 C CA . SER A 1 94 ? -8.531 -21.156 -4.723 1 97.81 94 SER A CA 1
ATOM 696 C C . SER A 1 94 ? -8.273 -22.609 -4.324 1 97.81 94 SER A C 1
ATOM 698 O O . SER A 1 94 ? -9.109 -23.484 -4.578 1 97.81 94 SER A O 1
ATOM 700 N N . LEU A 1 95 ? -7.133 -22.797 -3.803 1 97.25 95 LEU A N 1
ATOM 701 C CA . LEU A 1 95 ? -6.691 -24.078 -3.268 1 97.25 95 LEU A CA 1
ATOM 702 C C . LEU A 1 95 ? -5.902 -23.875 -1.975 1 97.25 95 LEU A C 1
ATOM 704 O O . LEU A 1 95 ? -5.184 -22.891 -1.824 1 97.25 95 LEU A O 1
ATOM 708 N N . VAL A 1 96 ? -6.145 -24.812 -1.063 1 97.38 96 VAL A N 1
ATOM 709 C CA . VAL A 1 96 ? -5.344 -24.797 0.156 1 97.38 96 VAL A CA 1
ATOM 710 C C . VAL A 1 96 ? -4.371 -25.984 0.142 1 97.38 96 VAL A C 1
ATOM 712 O O . VAL A 1 96 ? -4.734 -27.078 -0.278 1 97.38 96 VAL A O 1
ATOM 715 N N . GLY A 1 97 ? -3.17 -25.688 0.53 1 95.31 97 GLY A N 1
ATOM 716 C CA . GLY A 1 97 ? -2.174 -26.75 0.635 1 95.31 97 GLY A CA 1
ATOM 717 C C . GLY A 1 97 ? -0.879 -26.281 1.274 1 95.31 97 GLY A C 1
ATOM 718 O O . GLY A 1 97 ? -0.458 -25.141 1.08 1 95.31 97 GLY A O 1
ATOM 719 N N . ARG A 1 98 ? -0.33 -27.203 2.055 1 94.06 98 ARG A N 1
ATOM 720 C CA . ARG A 1 98 ? 0.98 -26.984 2.66 1 94.06 98 ARG A CA 1
ATOM 721 C C . ARG A 1 98 ? 1.012 -25.688 3.449 1 94.06 98 ARG A C 1
ATOM 723 O O . ARG A 1 98 ? 1.971 -24.906 3.352 1 94.06 98 ARG A O 1
ATOM 730 N N . GLY A 1 99 ? -0.044 -25.281 4.043 1 95 99 GLY A N 1
ATOM 731 C CA . GLY A 1 99 ? -0.087 -24.156 4.965 1 95 99 GLY A CA 1
ATOM 732 C C . GLY A 1 99 ? -0.288 -22.828 4.27 1 95 99 GLY A C 1
ATOM 733 O O . GLY A 1 99 ? -0.225 -21.781 4.906 1 95 99 GLY A O 1
ATOM 734 N N . ILE A 1 100 ? -0.464 -22.859 2.967 1 98.12 100 ILE A N 1
ATOM 735 C CA . ILE A 1 100 ? -0.689 -21.594 2.279 1 98.12 100 ILE A CA 1
ATOM 736 C C . ILE A 1 100 ? -1.985 -21.672 1.477 1 98.12 100 ILE A C 1
ATOM 738 O O . ILE A 1 100 ? -2.531 -22.75 1.263 1 98.12 100 ILE A O 1
ATOM 742 N N . LEU A 1 101 ? -2.527 -20.531 1.17 1 98.69 101 LEU A N 1
ATOM 743 C CA . LEU A 1 101 ? -3.678 -20.375 0.287 1 98.69 101 LEU A CA 1
ATOM 744 C C . LEU A 1 101 ? -3.24 -19.938 -1.104 1 98.69 101 LEU A C 1
ATOM 746 O O . LEU A 1 101 ? -2.615 -18.891 -1.257 1 98.69 101 LEU A O 1
ATOM 750 N N . GLY A 1 102 ? -3.479 -20.781 -2.102 1 98.62 102 GLY A N 1
ATOM 751 C CA . GLY A 1 102 ? -3.34 -20.391 -3.494 1 98.62 102 GLY A CA 1
ATOM 752 C C . GLY A 1 102 ? -4.613 -19.797 -4.078 1 98.62 102 GLY A C 1
ATOM 753 O O . GLY A 1 102 ? -5.699 -20.359 -3.893 1 98.62 102 GLY A O 1
ATOM 754 N N . CYS A 1 103 ? -4.492 -18.703 -4.762 1 98.56 103 CYS A N 1
ATOM 755 C CA . CYS A 1 103 ? -5.656 -18.078 -5.379 1 98.56 103 CYS A CA 1
ATOM 756 C C . CYS A 1 103 ? -5.402 -17.781 -6.852 1 98.56 103 CYS A C 1
ATOM 758 O O . CYS A 1 103 ? -4.285 -17.438 -7.238 1 98.56 103 CYS A O 1
ATOM 760 N N . VAL A 1 104 ? -6.426 -17.922 -7.617 1 97.75 104 VAL A N 1
ATOM 761 C CA . VAL A 1 104 ? -6.512 -17.297 -8.93 1 97.75 104 VAL A CA 1
ATOM 762 C C . VAL A 1 104 ? -7.438 -16.094 -8.867 1 97.75 104 VAL A C 1
ATOM 764 O O . VAL A 1 104 ? -8.578 -16.188 -8.414 1 97.75 104 VAL A O 1
ATOM 767 N N . PHE A 1 105 ? -6.875 -15.016 -9.289 1 97.69 105 PHE A N 1
ATOM 768 C CA . PHE A 1 105 ? -7.648 -13.781 -9.297 1 97.69 105 PHE A CA 1
ATOM 769 C C . PHE A 1 105 ? -8 -13.367 -10.719 1 97.69 105 PHE A C 1
ATOM 771 O O . PHE A 1 105 ? -7.156 -13.422 -11.617 1 97.69 105 PHE A O 1
ATOM 778 N N . ALA A 1 106 ? -9.242 -12.945 -10.938 1 96.75 106 ALA A N 1
ATOM 779 C CA . ALA A 1 106 ? -9.57 -12.125 -12.094 1 96.75 106 ALA A CA 1
ATOM 780 C C . ALA A 1 106 ? -9.242 -10.656 -11.844 1 96.75 106 ALA A C 1
ATOM 782 O O . ALA A 1 106 ? -9.555 -10.125 -10.773 1 96.75 106 ALA A O 1
ATOM 783 N N . VAL A 1 107 ? -8.594 -10.023 -12.805 1 97.31 107 VAL A N 1
ATOM 784 C CA . VAL A 1 107 ? -8.398 -8.578 -12.742 1 97.31 107 VAL A CA 1
ATOM 785 C C . VAL A 1 107 ? -9.68 -7.867 -13.172 1 97.31 107 VAL A C 1
ATOM 787 O O . VAL A 1 107 ? -10.023 -7.852 -14.352 1 97.31 107 VAL A O 1
ATOM 790 N N . THR A 1 108 ? -10.336 -7.262 -12.25 1 96.31 108 THR A N 1
ATOM 791 C CA . THR A 1 108 ? -11.633 -6.664 -12.547 1 96.31 108 THR A CA 1
ATOM 792 C C . THR A 1 108 ? -11.469 -5.199 -12.953 1 96.31 108 THR A C 1
ATOM 794 O O . THR A 1 108 ? -12.305 -4.652 -13.672 1 96.31 108 THR A O 1
ATOM 797 N N . GLU A 1 109 ? -10.469 -4.531 -12.539 1 96.94 109 GLU A N 1
ATOM 798 C CA . GLU A 1 109 ? -10.156 -3.15 -12.898 1 96.94 109 GLU A CA 1
ATOM 799 C C . GLU A 1 109 ? -8.648 -2.898 -12.859 1 96.94 109 GLU A C 1
ATOM 801 O O . GLU A 1 109 ? -7.945 -3.439 -12.008 1 96.94 109 GLU A O 1
ATOM 806 N N . HIS A 1 110 ? -8.195 -2.184 -13.766 1 97.06 110 HIS A N 1
ATOM 807 C CA . HIS A 1 110 ? -6.836 -1.659 -13.797 1 97.06 110 HIS A CA 1
ATOM 808 C C . HIS A 1 110 ? -6.832 -0.148 -14 1 97.06 110 HIS A C 1
ATOM 810 O O . HIS A 1 110 ? -7.5 0.366 -14.898 1 97.06 110 HIS A O 1
ATOM 816 N N . LYS A 1 111 ? -6.18 0.515 -13.156 1 96.88 111 LYS A N 1
ATOM 817 C CA . LYS A 1 111 ? -5.934 1.945 -13.312 1 96.88 111 LYS A CA 1
ATOM 818 C C . LYS A 1 111 ? -4.441 2.25 -13.32 1 96.88 111 LYS A C 1
ATOM 820 O O . LYS A 1 111 ? -3.715 1.86 -12.406 1 96.88 111 LYS A O 1
ATOM 825 N N . ARG A 1 112 ? -4.004 2.887 -14.367 1 97.12 112 ARG A N 1
ATOM 826 C CA . ARG A 1 112 ? -2.645 3.412 -14.438 1 97.12 112 ARG A CA 1
ATOM 827 C C . ARG A 1 112 ? -2.596 4.863 -13.969 1 97.12 112 ARG A C 1
ATOM 829 O O . ARG A 1 112 ? -3.16 5.746 -14.617 1 97.12 112 ARG A O 1
ATOM 836 N N . ASP A 1 113 ? -1.932 5.078 -12.844 1 96.56 113 ASP A N 1
ATOM 837 C CA . ASP A 1 113 ? -1.747 6.422 -12.305 1 96.56 113 ASP A CA 1
ATOM 838 C C . ASP A 1 113 ? -0.354 6.957 -12.625 1 96.56 113 ASP A C 1
ATOM 840 O O . ASP A 1 113 ? 0.62 6.617 -11.953 1 96.56 113 ASP A O 1
ATOM 844 N N . ASP A 1 114 ? -0.237 7.82 -13.633 1 96.38 114 ASP A N 1
ATOM 845 C CA . ASP A 1 114 ? 1.045 8.43 -13.984 1 96.38 114 ASP A CA 1
ATOM 846 C C . ASP A 1 114 ? 1.33 9.648 -13.117 1 96.38 114 ASP A C 1
ATOM 848 O O . ASP A 1 114 ? 0.657 10.672 -13.234 1 96.38 114 ASP A O 1
ATOM 852 N N . MET A 1 115 ? 2.344 9.578 -12.289 1 92.62 115 MET A N 1
ATOM 853 C CA . MET A 1 115 ? 2.689 10.641 -11.352 1 92.62 115 MET A CA 1
ATOM 854 C C . MET A 1 115 ? 3.508 11.734 -12.047 1 92.62 115 MET A C 1
ATOM 856 O O . MET A 1 115 ? 3.691 12.82 -11.492 1 92.62 115 MET A O 1
ATOM 860 N N . GLY A 1 116 ? 4.004 11.398 -13.141 1 93.62 116 GLY A N 1
ATOM 861 C CA . GLY A 1 116 ? 4.828 12.344 -13.875 1 93.62 116 GLY A CA 1
ATOM 862 C C . GLY A 1 116 ? 6.234 12.477 -13.312 1 93.62 116 GLY A C 1
ATOM 863 O O . GLY A 1 116 ? 7.031 13.281 -13.805 1 93.62 116 GLY A O 1
ATOM 864 N N . ILE A 1 117 ? 6.504 11.766 -12.234 1 95.5 117 ILE A N 1
ATOM 865 C CA . ILE A 1 117 ? 7.828 11.766 -11.625 1 95.5 117 ILE A CA 1
ATOM 866 C C . ILE A 1 117 ? 8.312 10.328 -11.453 1 95.5 117 ILE A C 1
ATOM 868 O O . ILE A 1 117 ? 7.527 9.43 -11.156 1 95.5 117 ILE A O 1
ATOM 872 N N . PRO A 1 118 ? 9.594 10.148 -11.656 1 96.69 118 PRO A N 1
ATOM 873 C CA . PRO A 1 118 ? 10.109 8.797 -11.445 1 96.69 118 PRO A CA 1
ATOM 874 C C . PRO A 1 118 ? 9.922 8.305 -10.016 1 96.69 118 PRO A C 1
ATOM 876 O O . PRO A 1 118 ? 10.211 9.031 -9.062 1 96.69 118 PRO A O 1
ATOM 879 N N . LEU A 1 119 ? 9.422 7.109 -9.867 1 98.25 119 LEU A N 1
ATOM 880 C CA . LEU A 1 119 ? 9.242 6.434 -8.586 1 98.25 119 LEU A CA 1
ATOM 881 C C . LEU A 1 119 ? 10.18 5.234 -8.469 1 98.25 119 LEU A C 1
ATOM 883 O O . LEU A 1 119 ? 10.305 4.441 -9.406 1 98.25 119 LEU A O 1
ATOM 887 N N . GLN A 1 120 ? 10.875 5.176 -7.418 1 98.44 120 GLN A N 1
ATOM 888 C CA . GLN A 1 120 ? 11.516 3.92 -7.035 1 98.44 120 GLN A CA 1
ATOM 889 C C . GLN A 1 120 ? 10.578 3.07 -6.176 1 98.44 120 GLN A C 1
ATOM 891 O O . GLN A 1 120 ? 10.156 3.502 -5.102 1 98.44 120 GLN A O 1
ATOM 896 N N . PRO A 1 121 ? 10.242 1.915 -6.586 1 98.75 121 PRO A N 1
ATOM 897 C CA . PRO A 1 121 ? 9.328 1.1 -5.785 1 98.75 121 PRO A CA 1
ATOM 898 C C . PRO A 1 121 ? 9.961 0.612 -4.484 1 98.75 121 PRO A C 1
ATOM 900 O O . PRO A 1 121 ? 11.133 0.902 -4.215 1 98.75 121 PRO A O 1
ATOM 903 N N . THR A 1 122 ? 9.125 0.059 -3.6 1 98.81 122 THR A N 1
ATOM 904 C CA . THR A 1 122 ? 9.672 -0.643 -2.447 1 98.81 122 THR A CA 1
ATOM 905 C C . THR A 1 122 ? 10.586 -1.78 -2.895 1 98.81 122 THR A C 1
ATOM 907 O O . THR A 1 122 ? 10.172 -2.656 -3.656 1 98.81 122 THR A O 1
ATOM 910 N N . LEU A 1 123 ? 11.836 -1.753 -2.451 1 98.69 123 LEU A N 1
ATOM 911 C CA . LEU A 1 123 ? 12.812 -2.715 -2.943 1 98.69 123 LEU A CA 1
ATOM 912 C C . LEU A 1 123 ? 13.469 -3.463 -1.788 1 98.69 123 LEU A C 1
ATOM 914 O O . LEU A 1 123 ? 13.578 -2.934 -0.68 1 98.69 123 LEU A O 1
ATOM 918 N N . PHE A 1 124 ? 13.828 -4.582 -2.074 1 98.12 124 PHE A N 1
ATOM 919 C CA . PHE A 1 124 ? 14.695 -5.375 -1.209 1 98.12 124 PHE A CA 1
ATOM 920 C C . PHE A 1 124 ? 15.648 -6.23 -2.035 1 98.12 124 PHE A C 1
ATOM 922 O O . PHE A 1 124 ? 15.461 -6.387 -3.242 1 98.12 124 PHE A O 1
ATOM 929 N N . ARG A 1 125 ? 16.703 -6.75 -1.387 1 97.81 125 ARG A N 1
ATOM 930 C CA . ARG A 1 125 ? 17.656 -7.645 -2.051 1 97.81 125 ARG A CA 1
ATOM 931 C C . ARG A 1 125 ? 17.391 -9.094 -1.669 1 97.81 125 ARG A C 1
ATOM 933 O O . ARG A 1 125 ? 17.375 -9.438 -0.485 1 97.81 125 ARG A O 1
ATOM 940 N N . THR A 1 126 ? 17.219 -9.914 -2.721 1 96.88 126 THR A N 1
ATOM 941 C CA . THR A 1 126 ? 17 -11.336 -2.449 1 96.88 126 THR A CA 1
ATOM 942 C C . THR A 1 126 ? 18.312 -12 -2.002 1 96.88 126 THR A C 1
ATOM 944 O O . THR A 1 126 ? 19.391 -11.508 -2.309 1 96.88 126 THR A O 1
ATOM 947 N N . SER A 1 127 ? 18.156 -13.016 -1.242 1 96.19 127 SER A N 1
ATOM 948 C CA . SER A 1 127 ? 19.281 -13.82 -0.763 1 96.19 127 SER A CA 1
ATOM 949 C C . SER A 1 127 ? 18.891 -15.297 -0.67 1 96.19 127 SER A C 1
ATOM 951 O O . SER A 1 127 ? 17.719 -15.648 -0.789 1 96.19 127 SER A O 1
ATOM 953 N N . ALA A 1 128 ? 19.906 -16.109 -0.562 1 95.75 128 ALA A N 1
ATOM 954 C CA . ALA A 1 128 ? 19.656 -17.531 -0.369 1 95.75 128 ALA A CA 1
ATOM 955 C C . ALA A 1 128 ? 18.812 -17.766 0.88 1 95.75 128 ALA A C 1
ATOM 957 O O . ALA A 1 128 ? 17.922 -18.625 0.883 1 95.75 128 ALA A O 1
ATOM 958 N N . GLU A 1 129 ? 19.094 -17.031 1.926 1 95.31 129 GLU A N 1
ATOM 959 C CA . GLU A 1 129 ? 18.344 -17.156 3.18 1 95.31 129 GLU A CA 1
ATOM 960 C C . GLU A 1 129 ? 16.875 -16.797 2.988 1 95.31 129 GLU A C 1
ATOM 962 O O . GLU A 1 129 ? 16 -17.5 3.494 1 95.31 129 GLU A O 1
ATOM 967 N N . ILE A 1 130 ? 16.625 -15.734 2.264 1 93.62 130 ILE A N 1
ATOM 968 C CA . ILE A 1 130 ? 15.25 -15.305 2.002 1 93.62 130 ILE A CA 1
ATOM 969 C C . ILE A 1 130 ? 14.516 -16.375 1.196 1 93.62 130 ILE A C 1
ATOM 971 O O . ILE A 1 130 ? 13.344 -16.656 1.46 1 93.62 130 ILE A O 1
ATOM 975 N N . SER A 1 131 ? 15.211 -16.906 0.208 1 94.12 131 SER A N 1
ATOM 976 C CA . SER A 1 131 ? 14.602 -17.953 -0.615 1 94.12 131 SER A CA 1
ATOM 977 C C . SER A 1 131 ? 14.141 -19.125 0.234 1 94.12 131 SER A C 1
ATOM 979 O O . SER A 1 131 ? 13.102 -19.734 -0.038 1 94.12 131 SER A O 1
ATOM 981 N N . VAL A 1 132 ? 14.898 -19.453 1.256 1 94.81 132 VAL A N 1
ATOM 982 C CA . VAL A 1 132 ? 14.562 -20.547 2.166 1 94.81 132 VAL A CA 1
ATOM 983 C C . VAL A 1 132 ? 13.406 -20.125 3.076 1 94.81 132 VAL A C 1
ATOM 985 O O . VAL A 1 132 ? 12.445 -20.875 3.258 1 94.81 132 VAL A O 1
ATOM 988 N N . LEU A 1 133 ? 13.492 -18.969 3.588 1 92.38 133 LEU A N 1
ATOM 989 C CA . LEU A 1 133 ? 12.477 -18.453 4.504 1 92.38 133 LEU A CA 1
ATOM 990 C C . LEU A 1 133 ? 11.117 -18.359 3.814 1 92.38 133 LEU A C 1
ATOM 992 O O . LEU A 1 133 ? 10.094 -18.703 4.406 1 92.38 133 LEU A O 1
ATOM 996 N N . GLU A 1 134 ? 11.055 -17.891 2.59 1 91.81 134 GLU A N 1
ATOM 997 C CA . GLU A 1 134 ? 9.82 -17.734 1.836 1 91.81 134 GLU A CA 1
ATOM 998 C C . GLU A 1 134 ? 9.367 -19.062 1.224 1 91.81 134 GLU A C 1
ATOM 1000 O O . GLU A 1 134 ? 8.281 -19.141 0.656 1 91.81 134 GLU A O 1
ATOM 1005 N N . ASP A 1 135 ? 10.219 -20.125 1.295 1 95.25 135 ASP A N 1
ATOM 1006 C CA . ASP A 1 135 ? 9.938 -21.453 0.758 1 95.25 135 ASP A CA 1
ATOM 1007 C C . ASP A 1 135 ? 9.5 -21.359 -0.701 1 95.25 135 ASP A C 1
ATOM 1009 O O . ASP A 1 135 ? 8.375 -21.734 -1.037 1 95.25 135 ASP A O 1
ATOM 1013 N N . TRP A 1 136 ? 10.414 -20.969 -1.609 1 95.44 136 TRP A N 1
ATOM 1014 C CA . TRP A 1 136 ? 10.141 -20.734 -3.025 1 95.44 136 TRP A CA 1
ATOM 1015 C C . TRP A 1 136 ? 9.57 -21.984 -3.678 1 95.44 136 TRP A C 1
ATOM 1017 O O . TRP A 1 136 ? 8.609 -21.906 -4.445 1 95.44 136 TRP A O 1
ATOM 1027 N N . PRO A 1 137 ? 10.117 -23.219 -3.34 1 95.62 137 PRO A N 1
ATOM 1028 C CA . PRO A 1 137 ? 9.555 -24.422 -3.939 1 95.62 137 PRO A CA 1
ATOM 1029 C C . PRO A 1 137 ? 8.078 -24.609 -3.588 1 95.62 137 PRO A C 1
ATOM 1031 O O . PRO A 1 137 ? 7.301 -25.109 -4.414 1 95.62 137 PRO A O 1
ATOM 1034 N N . ARG A 1 138 ? 7.707 -24.219 -2.391 1 97.06 138 ARG A N 1
ATOM 1035 C CA . ARG A 1 138 ? 6.312 -24.328 -1.971 1 97.06 138 ARG A CA 1
ATOM 1036 C C . ARG A 1 138 ? 5.414 -23.453 -2.844 1 97.06 138 ARG A C 1
ATOM 1038 O O . ARG A 1 138 ? 4.336 -23.891 -3.262 1 97.06 138 ARG A O 1
ATOM 1045 N N . SER A 1 139 ? 5.828 -22.234 -3.127 1 97.19 139 SER A N 1
ATOM 1046 C CA . SER A 1 139 ? 5.062 -21.328 -3.977 1 97.19 139 SER A CA 1
ATOM 1047 C C . SER A 1 139 ? 5.004 -21.828 -5.414 1 97.19 139 SER A C 1
ATOM 1049 O O . SER A 1 139 ? 3.953 -21.781 -6.055 1 97.19 139 SER A O 1
ATOM 1051 N N . ARG A 1 140 ? 6.137 -22.359 -5.91 1 96.75 140 ARG A N 1
ATOM 1052 C CA . ARG A 1 140 ? 6.18 -22.906 -7.262 1 96.75 140 ARG A CA 1
ATOM 1053 C C . ARG A 1 140 ? 5.199 -24.062 -7.418 1 96.75 140 ARG A C 1
ATOM 1055 O O . ARG A 1 140 ? 4.449 -24.125 -8.391 1 96.75 140 ARG A O 1
ATOM 1062 N N . ALA A 1 141 ? 5.223 -24.938 -6.453 1 97.5 141 ALA A N 1
ATOM 1063 C CA . ALA A 1 141 ? 4.32 -26.078 -6.488 1 97.5 141 ALA A CA 1
ATOM 1064 C C . ALA A 1 141 ? 2.861 -25.641 -6.477 1 97.5 141 ALA A C 1
ATOM 1066 O O . ALA A 1 141 ? 2.021 -26.219 -7.164 1 97.5 141 ALA A O 1
ATOM 1067 N N . MET A 1 142 ? 2.559 -24.625 -5.68 1 97.88 142 MET A N 1
ATOM 1068 C CA . MET A 1 142 ? 1.198 -24.109 -5.617 1 97.88 142 MET A CA 1
ATOM 1069 C C . MET A 1 142 ? 0.775 -23.531 -6.965 1 97.88 142 MET A C 1
ATOM 1071 O O . MET A 1 142 ? -0.345 -23.766 -7.422 1 97.88 142 MET A O 1
ATOM 1075 N N . PHE A 1 143 ? 1.655 -22.781 -7.625 1 97.06 143 PHE A N 1
ATOM 1076 C CA . PHE A 1 143 ? 1.32 -22.203 -8.922 1 97.06 143 PHE A CA 1
ATOM 1077 C C . PHE A 1 143 ? 1.066 -23.297 -9.953 1 97.06 143 PHE A C 1
ATOM 1079 O O . PHE A 1 143 ? 0.165 -23.172 -10.781 1 97.06 143 PHE A O 1
ATOM 1086 N N . ASP A 1 144 ? 1.84 -24.375 -9.891 1 96.12 144 ASP A N 1
ATOM 1087 C CA . ASP A 1 144 ? 1.608 -25.5 -10.789 1 96.12 144 ASP A CA 1
ATOM 1088 C C . ASP A 1 144 ? 0.217 -26.094 -10.578 1 96.12 144 ASP A C 1
ATOM 1090 O O . ASP A 1 144 ? -0.483 -26.406 -11.539 1 96.12 144 ASP A O 1
ATOM 1094 N N . ARG A 1 145 ? -0.173 -26.219 -9.344 1 96.81 145 ARG A N 1
ATOM 1095 C CA . ARG A 1 145 ? -1.484 -26.766 -9.016 1 96.81 145 ARG A CA 1
ATOM 1096 C C . ARG A 1 145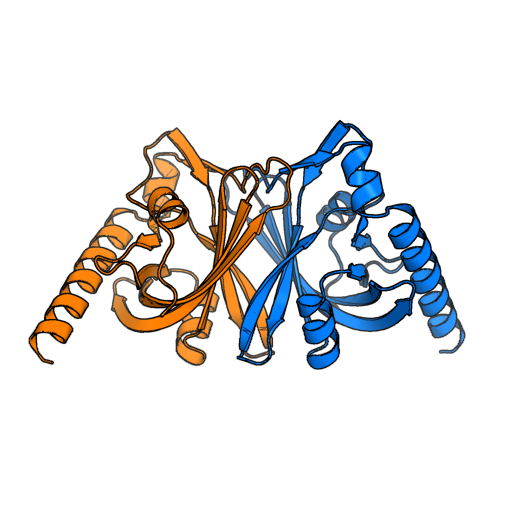 ? -2.602 -25.844 -9.492 1 96.81 145 ARG A C 1
ATOM 1098 O O . ARG A 1 145 ? -3.609 -26.312 -10.031 1 96.81 145 ARG A O 1
ATOM 1105 N N . LEU A 1 146 ? -2.426 -24.562 -9.289 1 96.56 146 LEU A N 1
ATOM 1106 C CA . LEU A 1 146 ? -3.426 -23.578 -9.727 1 96.56 146 LEU A CA 1
ATOM 1107 C C . LEU A 1 146 ? -3.568 -23.594 -11.242 1 96.56 146 LEU A C 1
ATOM 1109 O O . LEU A 1 146 ? -4.684 -23.5 -11.766 1 96.56 146 LEU A O 1
ATOM 1113 N N . ALA A 1 147 ? -2.469 -23.703 -11.953 1 93.56 147 ALA A N 1
ATOM 1114 C CA . ALA A 1 147 ? -2.498 -23.734 -13.406 1 93.56 147 ALA A CA 1
ATOM 1115 C C . ALA A 1 147 ? -3.252 -24.969 -13.914 1 93.56 147 ALA A C 1
ATOM 1117 O O . ALA A 1 147 ? -3.973 -24.891 -14.914 1 93.56 147 ALA A O 1
ATOM 1118 N N . ALA A 1 148 ? -3.131 -25.984 -13.219 1 91.25 148 ALA A N 1
ATOM 1119 C CA . ALA A 1 148 ? -3.803 -27.219 -13.594 1 91.25 148 ALA A CA 1
ATOM 1120 C C . ALA A 1 148 ? -5.305 -27.141 -13.352 1 91.25 148 ALA A C 1
ATOM 1122 O O . ALA A 1 148 ? -6.102 -27.703 -14.109 1 91.25 148 ALA A O 1
ATOM 1123 N N . LEU A 1 149 ? -5.703 -26.469 -12.305 1 86.38 149 LEU A N 1
ATOM 1124 C CA . LEU A 1 149 ? -7.109 -26.297 -11.969 1 86.38 149 LEU A CA 1
ATOM 1125 C C . LEU A 1 149 ? -7.832 -25.5 -13.055 1 86.38 149 LEU A C 1
ATOM 1127 O O . LEU A 1 149 ? -8.953 -25.844 -13.438 1 86.38 149 LEU A O 1
ATOM 1131 N N . ARG A 1 150 ? -7.258 -24.469 -13.578 1 79.81 150 ARG A N 1
ATOM 1132 C CA . ARG A 1 150 ? -7.891 -23.594 -14.555 1 79.81 150 ARG A CA 1
ATOM 1133 C C . ARG A 1 150 ? -7.965 -24.25 -15.922 1 79.81 150 ARG A C 1
ATOM 1135 O O . ARG A 1 150 ? -8.945 -24.062 -16.656 1 79.81 150 ARG A O 1
ATOM 1142 N N . SER A 1 151 ? -6.969 -24.984 -16.234 1 75.62 151 SER A N 1
ATOM 1143 C CA . SER A 1 151 ? -6.988 -25.703 -17.5 1 75.62 151 SER A CA 1
ATOM 1144 C C . SER A 1 151 ? -8.102 -26.75 -17.516 1 75.62 151 SER A C 1
ATOM 1146 O O . SER A 1 151 ? -8.781 -26.938 -18.531 1 75.62 151 SER A O 1
ATOM 1148 N 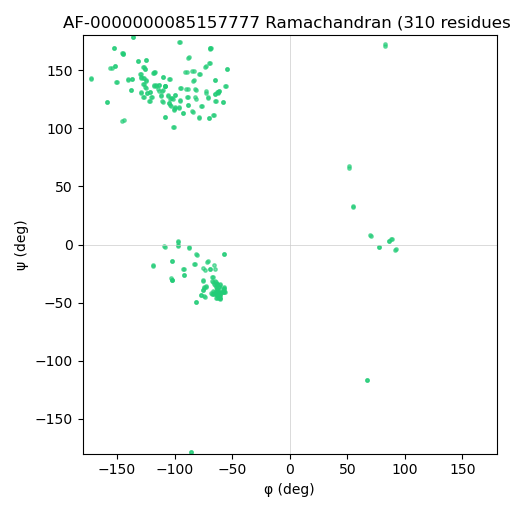N . ALA A 1 152 ? -8.344 -27.25 -16.359 1 72.81 152 ALA A N 1
ATOM 1149 C CA . ALA A 1 152 ? -9.391 -28.266 -16.25 1 72.81 152 ALA A CA 1
ATOM 1150 C C . ALA A 1 152 ? -10.773 -27.625 -16.328 1 72.81 152 ALA A C 1
ATOM 1152 O O . ALA A 1 152 ? -11.695 -28.203 -16.906 1 72.81 152 ALA A O 1
ATOM 1153 N N . ALA A 1 153 ? -10.953 -26.516 -15.75 1 70.25 153 ALA A N 1
ATOM 1154 C CA . ALA A 1 153 ? -12.234 -25.812 -15.742 1 70.25 153 ALA A CA 1
ATOM 1155 C C . ALA A 1 153 ? -12.609 -25.328 -17.141 1 70.25 153 ALA A C 1
ATOM 1157 O O . ALA A 1 153 ? -13.781 -25.328 -17.516 1 70.25 153 ALA A O 1
ATOM 1158 N N . ARG A 1 154 ? -11.656 -25 -17.922 1 68.94 154 ARG A N 1
ATOM 1159 C CA . ARG A 1 154 ? -11.891 -24.531 -19.281 1 68.94 154 ARG A CA 1
ATOM 1160 C C . ARG A 1 154 ? -12.266 -25.688 -20.203 1 68.94 154 ARG A C 1
ATOM 1162 O O . ARG A 1 154 ? -13 -25.5 -21.188 1 68.94 154 ARG A O 1
ATOM 1169 N N . GLU A 1 155 ? -11.742 -26.797 -19.891 1 63.25 155 GLU A N 1
ATOM 1170 C CA . GLU A 1 155 ? -12.016 -27.984 -20.719 1 63.25 155 GLU A CA 1
ATOM 1171 C C . GLU A 1 155 ? -13.43 -28.5 -20.484 1 63.25 155 GLU A C 1
ATOM 1173 O O . GLU A 1 155 ? -14.016 -29.141 -21.359 1 63.25 155 GLU A O 1
ATOM 1178 N N . VAL A 1 156 ? -13.977 -28.141 -19.328 1 62.16 156 VAL A N 1
ATOM 1179 C CA . VAL A 1 156 ? -15.297 -28.656 -18.984 1 62.16 156 VAL A CA 1
ATOM 1180 C C . VAL A 1 156 ? -16.375 -27.688 -19.469 1 62.16 156 VAL A C 1
ATOM 1182 O O . VAL A 1 156 ? -17.562 -28.031 -19.531 1 62.16 156 VAL A O 1
ATOM 1185 N N . LEU A 1 157 ? -16.125 -26.438 -19.719 1 51.59 157 LEU A N 1
ATOM 1186 C CA . LEU A 1 157 ? -17.109 -25.516 -20.234 1 51.59 157 LEU A CA 1
ATOM 1187 C C . LEU A 1 157 ? -17.234 -25.641 -21.75 1 51.59 157 LEU A C 1
ATOM 1189 O O . LEU A 1 157 ? -18.328 -25.594 -22.312 1 51.59 157 LEU A O 1
ATOM 1193 N N . MET B 1 1 ? -4.945 3.256 24.078 1 55.81 1 MET B N 1
ATOM 1194 C CA . MET B 1 1 ? -5.199 3.432 22.641 1 55.81 1 MET B CA 1
ATOM 1195 C C . MET B 1 1 ? -3.893 3.416 21.859 1 55.81 1 MET B C 1
ATOM 1197 O O . MET B 1 1 ? -2.84 3.781 22.391 1 55.81 1 MET B O 1
ATOM 1201 N N . ALA B 1 2 ? -3.871 2.629 20.703 1 71.25 2 ALA B N 1
ATOM 1202 C CA . ALA B 1 2 ? -2.541 2.572 20.109 1 71.25 2 ALA B CA 1
ATOM 1203 C C . ALA 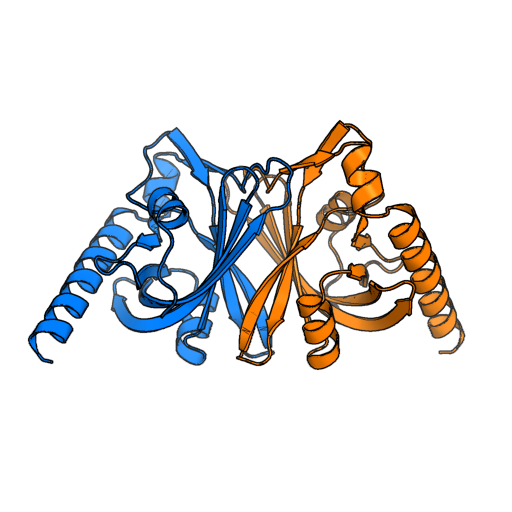B 1 2 ? -2.1 3.949 19.609 1 71.25 2 ALA B C 1
ATOM 1205 O O . ALA B 1 2 ? -2.934 4.793 19.281 1 71.25 2 ALA B O 1
ATOM 1206 N N . GLY B 1 3 ? -0.977 4.535 20.016 1 84.5 3 GLY B N 1
ATOM 1207 C CA . GLY B 1 3 ? -0.408 5.785 19.531 1 84.5 3 GLY B CA 1
ATOM 1208 C C . GLY B 1 3 ? 0.504 5.609 18.344 1 84.5 3 GLY B C 1
ATOM 1209 O O . GLY B 1 3 ? 0.776 4.48 17.922 1 84.5 3 GLY B O 1
ATOM 1210 N N . MET B 1 4 ? 0.731 6.668 17.625 1 90.75 4 MET B N 1
ATOM 1211 C CA . MET B 1 4 ? 1.725 6.684 16.547 1 90.75 4 MET B CA 1
ATOM 1212 C C . MET B 1 4 ? 3.133 6.52 17.109 1 90.75 4 MET B C 1
ATOM 1214 O O . MET B 1 4 ? 3.598 7.359 17.891 1 90.75 4 MET B O 1
ATOM 1218 N N . PRO B 1 5 ? 3.709 5.367 16.797 1 92.5 5 PRO B N 1
ATOM 1219 C CA . PRO B 1 5 ? 5.082 5.234 17.281 1 92.5 5 PRO B CA 1
ATOM 1220 C C . PRO B 1 5 ? 5.984 6.383 16.828 1 92.5 5 PRO B C 1
ATOM 1222 O O . PRO B 1 5 ? 5.816 6.902 15.727 1 92.5 5 PRO B O 1
ATOM 1225 N N . GLU B 1 6 ? 6.969 6.684 17.609 1 93.88 6 GLU B N 1
ATOM 1226 C CA . GLU B 1 6 ? 7.871 7.789 17.312 1 93.88 6 GLU B CA 1
ATOM 1227 C C . GLU B 1 6 ? 8.609 7.559 16 1 93.88 6 GLU B C 1
ATOM 1229 O O . GLU B 1 6 ? 8.883 8.508 15.258 1 93.88 6 GLU B O 1
ATOM 1234 N N . GLU B 1 7 ? 8.992 6.305 15.672 1 95.31 7 GLU B N 1
ATOM 1235 C CA . GLU B 1 7 ? 9.68 5.992 14.422 1 95.31 7 GLU B CA 1
ATOM 1236 C C . GLU B 1 7 ? 8.852 6.422 13.219 1 95.31 7 GLU B C 1
ATOM 1238 O O . GLU B 1 7 ? 9.398 6.93 12.234 1 95.31 7 GLU B O 1
ATOM 1243 N N . VAL B 1 8 ? 7.535 6.238 13.344 1 97.44 8 VAL B N 1
ATOM 1244 C CA . VAL B 1 8 ? 6.645 6.609 12.25 1 97.44 8 VAL B CA 1
ATOM 1245 C C . VAL B 1 8 ? 6.453 8.125 12.227 1 97.44 8 VAL B C 1
ATOM 1247 O O . VAL B 1 8 ? 6.52 8.75 11.172 1 97.44 8 VAL B O 1
ATOM 1250 N N . ALA B 1 9 ? 6.258 8.688 13.406 1 97 9 ALA B N 1
ATOM 1251 C CA . ALA B 1 9 ? 6.086 10.141 13.5 1 97 9 ALA B CA 1
ATOM 1252 C C . ALA B 1 9 ? 7.281 10.875 12.898 1 97 9 ALA B C 1
ATOM 1254 O O . ALA B 1 9 ? 7.117 11.875 12.195 1 97 9 ALA B O 1
ATOM 1255 N N . ALA B 1 10 ? 8.445 10.375 13.141 1 96.31 10 ALA B N 1
ATOM 1256 C CA . ALA B 1 10 ? 9.672 11 12.656 1 96.31 10 ALA B CA 1
ATOM 1257 C C . ALA B 1 10 ? 9.75 10.961 11.133 1 96.31 10 ALA B C 1
ATOM 1259 O O . ALA B 1 10 ? 10.289 11.875 10.508 1 96.31 10 ALA B O 1
ATOM 1260 N N . LEU B 1 11 ? 9.219 9.898 10.523 1 97.38 11 LEU B N 1
ATOM 1261 C CA . LEU B 1 11 ? 9.203 9.766 9.07 1 97.38 11 LEU B CA 1
ATOM 1262 C C . LEU B 1 11 ? 8.273 10.805 8.445 1 97.38 11 LEU B C 1
ATOM 1264 O O . LEU B 1 11 ? 8.477 11.227 7.305 1 97.38 11 LEU B O 1
ATOM 1268 N N . LEU B 1 12 ? 7.246 11.227 9.227 1 97.56 12 LEU B N 1
ATOM 1269 C CA . LEU B 1 12 ? 6.156 12.008 8.656 1 97.56 12 LEU B CA 1
ATOM 1270 C C . LEU B 1 12 ? 6.309 13.492 9 1 97.56 12 LEU B C 1
ATOM 1272 O O . LEU B 1 12 ? 5.656 14.344 8.398 1 97.56 12 LEU B O 1
ATOM 1276 N N . ARG B 1 13 ? 7.164 13.773 9.938 1 95.25 13 ARG B N 1
ATOM 1277 C CA . ARG B 1 13 ? 7.242 15.102 10.523 1 95.25 13 ARG B CA 1
ATOM 1278 C C . ARG B 1 13 ? 7.836 16.109 9.531 1 95.25 13 ARG B C 1
ATOM 1280 O O . ARG B 1 13 ? 8.906 15.867 8.969 1 95.25 13 ARG B O 1
ATOM 1287 N N . GLY B 1 14 ? 7.074 17.156 9.344 1 91.94 14 GLY B N 1
ATOM 1288 C CA . GLY B 1 14 ? 7.578 18.297 8.602 1 91.94 14 GLY B CA 1
ATOM 1289 C C . GLY B 1 14 ? 7.461 18.141 7.102 1 91.94 14 GLY B C 1
ATOM 1290 O O . GLY B 1 14 ? 7.191 17.047 6.605 1 91.94 14 GLY B O 1
ATOM 1291 N N . PHE B 1 15 ? 7.734 19.219 6.359 1 93.69 15 PHE B N 1
ATOM 1292 C CA . PHE B 1 15 ? 7.703 19.234 4.902 1 93.69 15 PHE B CA 1
ATOM 1293 C C . PHE B 1 15 ? 9.062 18.859 4.324 1 93.69 15 PHE B C 1
ATOM 1295 O O . PHE B 1 15 ? 10.102 19.141 4.922 1 93.69 15 PHE B O 1
ATOM 1302 N N . PRO B 1 16 ? 9.016 18.219 3.15 1 94.56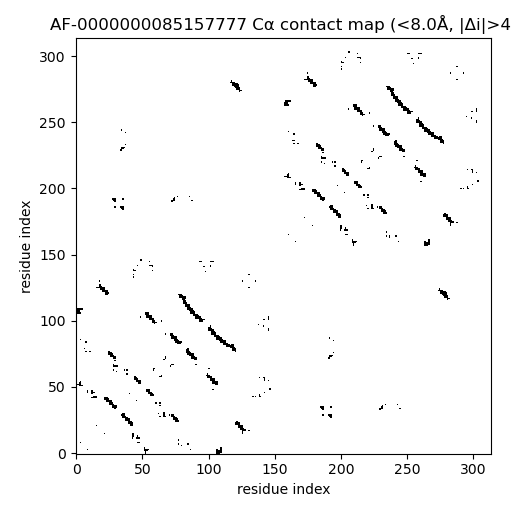 16 PRO B N 1
ATOM 1303 C CA . PRO B 1 16 ? 10.297 17.859 2.543 1 94.56 16 PRO B CA 1
ATOM 1304 C C . PRO B 1 16 ? 11.078 19.078 2.049 1 94.56 16 PRO B C 1
ATOM 1306 O O . PRO B 1 16 ? 10.484 20.109 1.737 1 94.56 16 PRO B O 1
ATOM 1309 N N . ARG B 1 17 ? 12.398 18.875 1.971 1 94.69 17 ARG B N 1
ATOM 1310 C CA . ARG B 1 17 ? 13.242 19.844 1.278 1 94.69 17 ARG B CA 1
ATOM 1311 C C . ARG B 1 17 ? 13.25 19.594 -0.225 1 94.69 17 ARG B C 1
ATOM 1313 O O . ARG B 1 17 ? 13.133 18.453 -0.667 1 94.69 17 ARG B O 1
ATOM 1320 N N . ILE B 1 18 ? 13.414 20.703 -0.932 1 95.06 18 ILE B N 1
ATOM 1321 C CA . ILE B 1 18 ? 13.547 20.562 -2.377 1 95.06 18 ILE B CA 1
ATOM 1322 C C . ILE B 1 18 ? 14.797 19.75 -2.703 1 95.06 18 ILE B C 1
ATOM 1324 O O . ILE B 1 18 ? 15.867 20 -2.125 1 95.06 18 ILE B O 1
ATOM 1328 N N . GLY B 1 19 ? 14.664 18.781 -3.543 1 96.06 19 GLY B N 1
ATOM 1329 C CA . GLY B 1 19 ? 15.781 17.969 -3.979 1 96.06 19 GLY B CA 1
ATOM 1330 C C . GLY B 1 19 ? 15.992 16.734 -3.119 1 96.06 19 GLY B C 1
ATOM 1331 O O . GLY B 1 19 ? 16.812 15.883 -3.439 1 96.06 19 GLY B O 1
ATOM 1332 N N . ALA B 1 20 ? 15.195 16.641 -2.055 1 96.25 20 ALA B N 1
ATOM 1333 C CA . ALA B 1 20 ? 15.375 15.516 -1.13 1 96.25 20 ALA B CA 1
ATOM 1334 C C . ALA B 1 20 ? 14.766 14.234 -1.693 1 96.25 20 ALA B C 1
ATOM 1336 O O . ALA B 1 20 ? 13.828 14.289 -2.494 1 96.25 20 ALA B O 1
ATOM 1337 N N . ARG B 1 21 ? 15.406 13.094 -1.367 1 96.88 21 ARG B N 1
ATOM 1338 C CA . ARG B 1 21 ? 14.773 11.789 -1.56 1 96.88 21 ARG B CA 1
ATOM 1339 C C . ARG B 1 21 ? 13.742 11.516 -0.473 1 96.88 21 ARG B C 1
ATOM 1341 O O . ARG B 1 21 ? 14.062 11.516 0.716 1 96.88 21 ARG B O 1
ATOM 1348 N N . GLU B 1 22 ? 12.469 11.336 -0.926 1 97.62 22 GLU B N 1
ATOM 1349 C CA . GLU B 1 22 ? 11.359 11.273 0.016 1 97.62 22 GLU B CA 1
ATOM 1350 C C . GLU B 1 22 ? 10.555 9.984 -0.161 1 97.62 22 GLU B C 1
ATOM 1352 O O . GLU B 1 22 ? 10.391 9.5 -1.282 1 97.62 22 GLU B O 1
ATOM 1357 N N . GLN B 1 23 ? 10.141 9.445 0.989 1 98.5 23 GLN B N 1
ATOM 1358 C CA . GLN B 1 23 ? 9.242 8.297 0.933 1 98.5 23 GLN B CA 1
ATOM 1359 C C . GLN B 1 23 ? 7.844 8.703 0.493 1 98.5 23 GLN B C 1
ATOM 1361 O O . GLN B 1 23 ? 7.32 9.727 0.943 1 98.5 23 GLN B O 1
ATOM 1366 N N . ALA B 1 24 ? 7.258 7.992 -0.499 1 98.44 24 ALA B N 1
ATOM 1367 C CA . ALA B 1 24 ? 5.82 8.016 -0.773 1 98.44 24 ALA B CA 1
ATOM 1368 C C . ALA B 1 24 ? 5.086 6.965 0.054 1 98.44 24 ALA B C 1
ATOM 1370 O O . ALA B 1 24 ? 5.449 5.785 0.034 1 98.44 24 ALA B O 1
ATOM 1371 N N . PHE B 1 25 ? 4.086 7.375 0.76 1 98.62 25 PHE B N 1
ATOM 1372 C CA . PHE B 1 25 ? 3.398 6.5 1.7 1 98.62 25 PHE B CA 1
ATOM 1373 C C . PHE B 1 25 ? 2.111 5.953 1.092 1 98.62 25 PHE B C 1
ATOM 1375 O O . PHE B 1 25 ? 1.299 6.711 0.561 1 98.62 25 PHE B O 1
ATOM 1382 N N . ALA B 1 26 ? 1.926 4.617 1.143 1 98.81 26 ALA B N 1
ATOM 1383 C CA . ALA B 1 26 ? 0.643 4.043 0.749 1 98.81 26 ALA B CA 1
ATOM 1384 C C . ALA B 1 26 ? -0.443 4.371 1.77 1 98.81 26 ALA B C 1
ATOM 1386 O O . ALA B 1 26 ? -0.371 3.941 2.924 1 98.81 26 ALA B O 1
ATOM 1387 N N . PHE B 1 27 ? -1.341 5.223 1.4 1 98.88 27 PHE B N 1
ATOM 1388 C CA . PHE B 1 27 ? -2.535 5.594 2.15 1 98.88 27 PHE B CA 1
ATOM 1389 C C . PHE B 1 27 ? -3.756 4.844 1.627 1 98.88 27 PHE B C 1
ATOM 1391 O O . PHE B 1 27 ? -4.133 4.996 0.463 1 98.88 27 PHE B O 1
ATOM 1398 N N . LEU B 1 28 ? -4.363 4.031 2.475 1 98.94 28 LEU B N 1
ATOM 1399 C CA . LEU B 1 28 ? -5.301 3.002 2.039 1 98.94 28 LEU B CA 1
ATOM 1400 C C . LEU B 1 28 ? -6.715 3.311 2.527 1 98.94 28 LEU B C 1
ATOM 1402 O O . LEU B 1 28 ? -6.902 3.73 3.672 1 98.94 28 LEU B O 1
ATOM 1406 N N . THR B 1 29 ? -7.691 3.143 1.704 1 98.88 29 THR B N 1
ATOM 1407 C CA . THR B 1 29 ? -9.109 3.225 2.037 1 98.88 29 THR B CA 1
ATOM 1408 C C . THR B 1 29 ? -9.883 2.084 1.388 1 98.88 29 THR B C 1
ATOM 1410 O O . THR B 1 29 ? -9.297 1.201 0.762 1 98.88 29 THR B O 1
ATOM 1413 N N . VAL B 1 30 ? -11.195 2.014 1.627 1 98.69 30 VAL B N 1
ATOM 1414 C CA . VAL B 1 30 ? -12.062 0.996 1.045 1 98.69 30 VAL B CA 1
ATOM 1415 C C . VAL B 1 30 ? -13.156 1.663 0.209 1 98.69 30 VAL B C 1
ATOM 1417 O O . VAL B 1 30 ? -13.805 2.609 0.664 1 98.69 30 VAL B O 1
ATOM 1420 N N . ASP B 1 31 ? -13.281 1.236 -1.013 1 98.25 31 ASP B N 1
ATOM 1421 C CA . ASP B 1 31 ? -14.281 1.876 -1.866 1 98.25 31 ASP B CA 1
ATOM 1422 C C . ASP B 1 31 ? -15.656 1.237 -1.679 1 98.25 31 ASP B C 1
ATOM 1424 O O . ASP B 1 31 ? -15.82 0.347 -0.843 1 98.25 31 ASP B O 1
ATOM 1428 N N . THR B 1 32 ? -16.688 1.666 -2.391 1 96.75 32 THR B N 1
ATOM 1429 C CA . THR B 1 32 ? -18.078 1.275 -2.191 1 96.75 32 THR B CA 1
ATOM 1430 C C . THR B 1 32 ? -18.281 -0.184 -2.582 1 96.75 32 THR B C 1
ATOM 1432 O O . THR B 1 32 ? -19.25 -0.813 -2.15 1 96.75 32 THR B O 1
ATOM 1435 N N . GLY B 1 33 ? -17.406 -0.736 -3.393 1 95.69 33 GLY B N 1
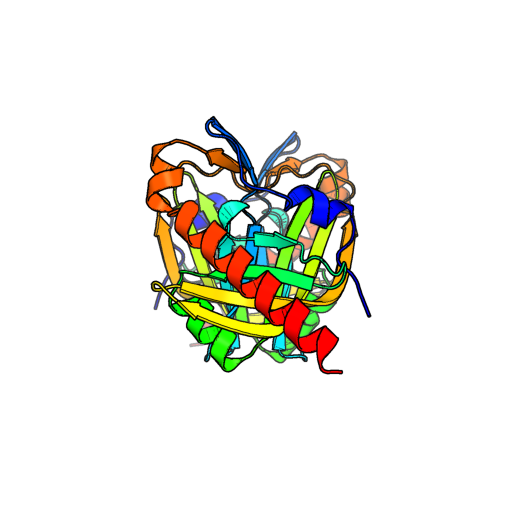ATOM 1436 C CA . GLY B 1 33 ? -17.516 -2.131 -3.795 1 95.69 33 GLY B CA 1
ATOM 1437 C C . GLY B 1 33 ? -16.844 -3.084 -2.83 1 95.69 33 GLY B C 1
ATOM 1438 O O . GLY B 1 33 ? -16.875 -4.301 -3.016 1 95.69 33 GLY B O 1
ATOM 1439 N N . GLY B 1 34 ? -16.203 -2.504 -1.783 1 96.25 34 GLY B N 1
ATOM 1440 C CA . GLY B 1 34 ? -15.523 -3.326 -0.799 1 96.25 34 GLY B CA 1
ATOM 1441 C C . GLY B 1 34 ? -14.078 -3.617 -1.167 1 96.25 34 GLY B C 1
ATOM 1442 O O . GLY B 1 34 ? -13.422 -4.434 -0.52 1 96.25 34 GLY B O 1
ATOM 1443 N N . PHE B 1 35 ? -13.625 -3.012 -2.25 1 98.19 35 PHE B N 1
ATOM 1444 C CA . PHE B 1 35 ? -12.227 -3.17 -2.641 1 98.19 35 PHE B CA 1
ATOM 1445 C C . PHE B 1 35 ? -11.344 -2.186 -1.891 1 98.19 35 PHE B C 1
ATOM 1447 O O . PHE B 1 35 ? -11.734 -1.042 -1.654 1 98.19 35 PHE B O 1
ATOM 1454 N N . PRO B 1 36 ? -10.148 -2.668 -1.493 1 98.56 36 PRO B N 1
ATOM 1455 C CA . PRO B 1 36 ? -9.18 -1.693 -0.985 1 98.56 36 PRO B CA 1
ATOM 1456 C C . PRO B 1 36 ? -8.719 -0.704 -2.055 1 98.56 36 PRO B C 1
ATOM 1458 O O . PRO B 1 36 ? -8.625 -1.062 -3.23 1 98.56 36 PRO B O 1
ATOM 1461 N N . HIS B 1 37 ? -8.539 0.509 -1.749 1 98.5 37 HIS B N 1
ATOM 1462 C CA . HIS B 1 37 ? -8.078 1.606 -2.594 1 98.5 37 HIS B CA 1
ATOM 1463 C C . HIS B 1 37 ? -6.809 2.24 -2.031 1 98.5 37 HIS B C 1
ATOM 1465 O O . HIS B 1 37 ? -6.73 2.523 -0.833 1 98.5 37 HIS B O 1
ATOM 1471 N N . ALA B 1 38 ? -5.793 2.424 -2.887 1 98.62 38 ALA B N 1
ATOM 1472 C CA . ALA B 1 38 ? -4.539 3.006 -2.412 1 98.62 38 ALA B CA 1
ATOM 1473 C C . ALA B 1 38 ? -4.25 4.332 -3.111 1 98.62 38 ALA B C 1
ATOM 1475 O O . ALA B 1 38 ? -4.496 4.473 -4.312 1 98.62 38 ALA B O 1
ATOM 1476 N N . ALA B 1 39 ? -3.846 5.262 -2.412 1 98.31 39 ALA B N 1
ATOM 1477 C CA . ALA B 1 39 ? -3.189 6.477 -2.891 1 98.31 39 ALA B CA 1
ATOM 1478 C C . ALA B 1 39 ? -1.763 6.574 -2.357 1 98.31 39 ALA B C 1
ATOM 1480 O O . ALA B 1 39 ? -1.452 6.031 -1.293 1 98.31 39 ALA B O 1
ATOM 1481 N N . LEU B 1 40 ? -0.869 7.156 -3.096 1 98.19 40 LEU B N 1
ATOM 1482 C CA . LEU B 1 40 ? 0.464 7.477 -2.6 1 98.19 40 LEU B CA 1
ATOM 1483 C C . LEU B 1 40 ? 0.532 8.922 -2.113 1 98.19 40 LEU B C 1
ATOM 1485 O O . LEU B 1 40 ? 0.297 9.852 -2.887 1 98.19 40 LEU B O 1
ATOM 1489 N N . LEU B 1 41 ? 0.817 9.078 -0.798 1 97.88 41 LEU B N 1
ATOM 1490 C CA . LEU B 1 41 ? 0.901 10.414 -0.223 1 97.88 41 LEU B CA 1
ATOM 1491 C C . LEU B 1 41 ? 2.342 10.766 0.135 1 97.88 41 LEU B C 1
ATOM 1493 O O . LEU B 1 41 ? 3.105 9.898 0.566 1 97.88 41 LEU B O 1
ATOM 1497 N N . SER B 1 42 ? 2.725 11.984 -0.027 1 96.5 42 SER B N 1
ATOM 1498 C CA . SER B 1 42 ? 4.02 12.492 0.418 1 96.5 42 SER B CA 1
ATOM 1499 C C . SER B 1 42 ? 3.914 13.156 1.786 1 96.5 42 SER B C 1
ATOM 1501 O O . SER B 1 42 ? 2.811 13.359 2.299 1 96.5 42 SER B O 1
ATOM 1503 N N . ARG B 1 43 ? 5.039 13.539 2.336 1 96.69 43 ARG B N 1
ATOM 1504 C CA . ARG B 1 43 ? 5.086 14.172 3.65 1 96.69 43 ARG B CA 1
ATOM 1505 C C . ARG B 1 43 ? 4.375 15.523 3.637 1 96.69 43 ARG B C 1
ATOM 1507 O O . ARG B 1 43 ? 3.986 16.031 4.688 1 96.69 43 ARG B O 1
ATOM 1514 N N . CYS B 1 44 ? 4.199 16.125 2.521 1 96.5 44 CYS B N 1
ATOM 1515 C CA . CYS B 1 44 ? 3.477 17.391 2.465 1 96.5 44 CYS B CA 1
ATOM 1516 C C . CYS B 1 44 ? 1.99 17.188 2.73 1 96.5 44 CYS B C 1
ATOM 1518 O O . CYS B 1 44 ? 1.262 18.141 2.988 1 96.5 44 CYS B O 1
ATOM 1520 N N . GLU B 1 45 ? 1.534 15.938 2.67 1 98.06 45 GLU B N 1
ATOM 1521 C CA . GLU B 1 45 ? 0.111 15.648 2.818 1 98.06 45 GLU B CA 1
ATOM 1522 C C . GLU B 1 45 ? -0.176 14.977 4.156 1 98.06 45 GLU B C 1
ATOM 1524 O O . GLU B 1 45 ? -1.325 14.648 4.461 1 98.06 45 GLU B O 1
ATOM 1529 N N . LEU B 1 46 ? 0.796 14.719 4.918 1 98.25 46 LEU B N 1
ATOM 1530 C CA . LEU B 1 46 ? 0.702 14.047 6.215 1 98.25 46 LEU B CA 1
ATOM 1531 C C . LEU B 1 46 ? 1.442 14.844 7.289 1 98.25 46 LEU B C 1
ATOM 1533 O O . LEU B 1 46 ? 2.506 15.406 7.023 1 98.25 46 LEU B O 1
ATOM 1537 N N . GLU B 1 47 ? 0.922 14.789 8.508 1 97.5 47 GLU B N 1
ATOM 1538 C CA . GLU B 1 47 ? 1.559 15.453 9.641 1 97.5 47 GLU B CA 1
ATOM 1539 C C . GLU B 1 47 ? 1.109 14.836 10.961 1 97.5 47 GLU B C 1
ATOM 1541 O O . GLU B 1 47 ? -0.088 14.781 11.25 1 97.5 47 GLU B O 1
ATOM 1546 N N . PRO B 1 48 ? 2.1 14.367 11.734 1 96.62 48 PRO B N 1
ATOM 1547 C CA . PRO B 1 48 ? 1.683 13.922 13.07 1 96.62 48 PRO B CA 1
ATOM 1548 C C . PRO B 1 48 ? 0.958 15.016 13.852 1 96.62 48 PRO B C 1
ATOM 1550 O O . PRO B 1 48 ? 1.374 16.172 13.82 1 96.62 48 PRO B O 1
ATOM 1553 N N . GLY B 1 49 ? -0.136 14.656 14.516 1 92.12 49 GLY B N 1
ATOM 1554 C CA . GLY B 1 49 ? -0.83 15.609 15.375 1 92.12 49 GLY B CA 1
ATOM 1555 C C . GLY B 1 49 ? -0.044 15.977 16.609 1 92.12 49 GLY B C 1
ATOM 1556 O O . GLY B 1 49 ? 0.997 15.375 16.906 1 92.12 49 GLY B O 1
ATOM 1557 N N . ARG B 1 50 ? -0.548 16.984 17.266 1 83.69 50 ARG B N 1
ATOM 1558 C CA . ARG B 1 50 ? 0.064 17.375 18.531 1 83.69 50 ARG B CA 1
ATOM 1559 C C . ARG B 1 50 ? -0.078 16.266 19.562 1 83.69 50 ARG B C 1
ATOM 1561 O O . ARG B 1 50 ? 0.836 16.031 20.359 1 83.69 50 ARG B O 1
ATOM 1568 N N . ASP B 1 51 ? -1.199 15.594 19.516 1 84.62 51 ASP B N 1
ATOM 1569 C CA . ASP B 1 51 ? -1.422 14.391 20.297 1 84.62 51 ASP B CA 1
ATOM 1570 C C . ASP B 1 51 ? -0.8 13.172 19.625 1 84.62 51 ASP B C 1
ATOM 1572 O O . ASP B 1 51 ? -1.059 12.898 18.453 1 84.62 51 ASP B O 1
ATOM 1576 N N . PRO B 1 52 ? 0.043 12.461 20.344 1 81.44 52 PRO B N 1
ATOM 1577 C CA . PRO B 1 52 ? 0.731 11.305 19.781 1 81.44 52 PRO B CA 1
ATOM 1578 C C . PRO B 1 52 ? -0.234 10.25 19.234 1 81.44 52 PRO B C 1
ATOM 1580 O O . PRO B 1 52 ? 0.181 9.336 18.516 1 81.44 52 PRO B O 1
ATOM 1583 N N . GLN B 1 53 ? -1.39 10.414 19.453 1 88.75 53 GLN B N 1
ATOM 1584 C CA . GLN B 1 53 ? -2.387 9.43 19.031 1 88.75 53 GLN B CA 1
ATOM 1585 C C . GLN B 1 53 ? -3.033 9.836 17.703 1 88.75 53 GLN B C 1
ATOM 1587 O O . GLN B 1 53 ? -3.854 9.094 17.156 1 88.75 53 GLN B O 1
ATOM 1592 N N . THR B 1 54 ? -2.59 10.984 17.219 1 94.81 54 THR B N 1
ATOM 1593 C CA . THR B 1 54 ? -3.359 11.445 16.062 1 94.81 54 THR B CA 1
ATOM 1594 C C . THR B 1 54 ? -2.441 11.734 14.883 1 94.81 54 THR B C 1
ATOM 1596 O O . THR B 1 54 ? -1.253 12.016 15.062 1 94.81 54 THR B O 1
ATOM 1599 N N . LEU B 1 55 ? -2.93 11.625 13.719 1 97.56 55 LEU B N 1
ATOM 1600 C CA . LEU B 1 55 ? -2.34 11.953 12.43 1 97.56 55 LEU B CA 1
ATOM 1601 C C . LEU B 1 55 ? -3.236 12.906 11.648 1 97.56 55 LEU B C 1
ATOM 1603 O O . LEU B 1 55 ? -4.457 12.734 11.617 1 97.56 55 LEU B O 1
ATOM 1607 N N . MET B 1 56 ? -2.676 13.891 11.07 1 98.12 56 MET B N 1
ATOM 1608 C CA . MET B 1 56 ? -3.412 14.766 10.156 1 98.12 56 MET B CA 1
ATOM 1609 C C . MET B 1 56 ? -3.041 14.477 8.703 1 98.12 56 MET B C 1
ATOM 1611 O O . MET B 1 56 ? -1.897 14.133 8.414 1 98.12 56 MET B O 1
ATOM 1615 N N . ALA B 1 57 ? -4 14.555 7.871 1 98.69 57 ALA B N 1
ATOM 1616 C CA . ALA B 1 57 ? -3.773 14.375 6.441 1 98.69 57 ALA B CA 1
ATOM 1617 C C . ALA B 1 57 ? -4.547 15.406 5.629 1 98.69 57 ALA B C 1
ATOM 1619 O O . ALA B 1 57 ? -5.645 15.82 6.016 1 98.69 57 ALA B O 1
ATOM 1620 N N . ALA B 1 58 ? -3.973 15.891 4.555 1 98.56 58 ALA B N 1
ATOM 1621 C CA . ALA B 1 58 ? -4.59 16.734 3.531 1 98.56 58 ALA B CA 1
ATOM 1622 C C . ALA B 1 58 ? -4.801 15.953 2.236 1 98.56 58 ALA B C 1
ATOM 1624 O O . ALA B 1 58 ? -3.844 15.648 1.524 1 98.56 58 ALA B O 1
ATOM 1625 N N . ILE B 1 59 ? -6.031 15.656 1.894 1 98.56 59 ILE B N 1
ATOM 1626 C CA . ILE B 1 59 ? -6.344 14.695 0.843 1 98.56 59 ILE B CA 1
ATOM 1627 C C . ILE B 1 59 ? -6.938 15.422 -0.363 1 98.56 59 ILE B C 1
ATOM 1629 O O . ILE B 1 59 ? -7.988 16.047 -0.259 1 98.56 59 ILE B O 1
ATOM 1633 N N . ALA B 1 60 ? -6.316 15.258 -1.523 1 97.31 60 ALA B N 1
ATOM 1634 C CA . ALA B 1 60 ? -6.785 15.914 -2.746 1 97.31 60 ALA B CA 1
ATOM 1635 C C . ALA B 1 60 ? -7.547 14.93 -3.633 1 97.31 60 ALA B C 1
ATOM 1637 O O . ALA B 1 60 ? -8.438 15.328 -4.383 1 97.31 60 ALA B O 1
ATOM 1638 N N . SER B 1 61 ? -7.191 13.656 -3.576 1 96.44 61 SER B N 1
ATOM 1639 C CA . SER B 1 61 ? -7.754 12.648 -4.465 1 96.44 61 SER B CA 1
ATOM 1640 C C . SER B 1 61 ? -9.258 12.516 -4.266 1 96.44 61 SER B C 1
ATOM 1642 O O . SER B 1 61 ? -9.727 12.336 -3.139 1 96.44 61 SER B O 1
ATOM 1644 N N . ARG B 1 62 ? -10.023 12.547 -5.332 1 97.31 62 ARG B N 1
ATOM 1645 C CA . ARG B 1 62 ? -11.477 12.5 -5.27 1 97.31 62 ARG B CA 1
ATOM 1646 C C . ARG B 1 62 ? -11.961 11.188 -4.672 1 97.31 62 ARG B C 1
ATOM 1648 O O . ARG B 1 62 ? -12.805 11.18 -3.773 1 97.31 62 ARG B O 1
ATOM 1655 N N . GLN B 1 63 ? -11.406 10.133 -5.129 1 97.81 63 GLN B N 1
ATOM 1656 C CA . GLN B 1 63 ? -11.867 8.82 -4.668 1 97.81 63 GLN B CA 1
ATOM 1657 C C . GLN B 1 63 ? -11.516 8.609 -3.197 1 97.81 63 GLN B C 1
ATOM 1659 O O . GLN B 1 63 ? -12.328 8.094 -2.43 1 97.81 63 GLN B O 1
ATOM 1664 N N . THR B 1 64 ? -10.352 8.984 -2.783 1 98.56 64 THR B N 1
ATOM 1665 C CA . THR B 1 64 ? -9.945 8.844 -1.39 1 98.56 64 THR B CA 1
ATOM 1666 C C . THR B 1 64 ? -10.836 9.68 -0.478 1 98.56 64 THR B C 1
ATOM 1668 O O . THR B 1 64 ? -11.289 9.203 0.565 1 98.56 64 THR B O 1
ATOM 1671 N N . ARG B 1 65 ? -11.125 10.891 -0.918 1 98.69 65 ARG B N 1
ATOM 1672 C CA . ARG B 1 65 ? -12 11.742 -0.13 1 98.69 65 ARG B CA 1
ATOM 1673 C C . ARG B 1 65 ? -13.383 11.109 0.033 1 98.69 65 ARG B C 1
ATOM 1675 O O . ARG B 1 65 ? -13.93 11.078 1.137 1 98.69 65 ARG B O 1
ATOM 1682 N N . ALA B 1 66 ? -13.906 10.625 -1.047 1 98.44 66 ALA B N 1
ATOM 1683 C CA . ALA B 1 66 ? -15.234 10.008 -1.008 1 98.44 66 ALA B CA 1
ATOM 1684 C C . ALA B 1 66 ? -15.25 8.805 -0.072 1 98.44 66 ALA B C 1
ATOM 1686 O O . ALA B 1 66 ? -16.188 8.625 0.71 1 98.44 66 ALA B O 1
ATOM 1687 N N . ASN B 1 67 ? -14.211 8 -0.176 1 98.75 67 ASN B N 1
ATOM 1688 C CA . ASN B 1 67 ? -14.109 6.832 0.691 1 98.75 67 ASN B CA 1
ATOM 1689 C C . ASN B 1 67 ? -14.055 7.23 2.164 1 98.75 67 ASN B C 1
ATOM 1691 O O . ASN B 1 67 ? -14.703 6.609 3.006 1 98.75 67 ASN B O 1
ATOM 1695 N N . LEU B 1 68 ? -13.234 8.234 2.459 1 98.69 68 LEU B N 1
ATOM 1696 C CA . LEU B 1 68 ? -13.078 8.688 3.836 1 98.69 68 LEU B CA 1
ATOM 1697 C C . LEU B 1 68 ? -14.398 9.234 4.379 1 98.69 68 LEU B C 1
ATOM 1699 O O . LEU B 1 68 ? -14.75 8.977 5.531 1 98.69 68 LEU B O 1
ATOM 1703 N N . ARG B 1 69 ? -15.102 9.953 3.562 1 98 69 ARG B N 1
ATOM 1704 C CA . ARG B 1 69 ? -16.391 10.5 3.986 1 98 69 ARG B CA 1
ATOM 1705 C C . ARG B 1 69 ? -17.375 9.391 4.301 1 98 69 ARG B C 1
ATOM 1707 O O . ARG B 1 69 ? -18.172 9.508 5.234 1 98 69 ARG B O 1
ATOM 1714 N N . ARG B 1 70 ? -17.281 8.359 3.584 1 98 70 ARG B N 1
ATOM 1715 C CA . ARG B 1 70 ? -18.234 7.262 3.719 1 98 70 ARG B CA 1
ATOM 1716 C C . ARG B 1 70 ? -17.859 6.363 4.895 1 98 70 ARG B C 1
ATOM 1718 O O . ARG B 1 70 ? -18.719 6.047 5.727 1 98 70 ARG B O 1
ATOM 1725 N N . SER B 1 71 ? -16.625 5.926 5.004 1 97.25 71 SER B N 1
ATOM 1726 C CA . SER B 1 71 ? -16.281 4.859 5.93 1 97.25 71 SER B CA 1
ATOM 1727 C C . SER B 1 71 ? -15.602 5.414 7.184 1 97.25 71 SER B C 1
ATOM 1729 O O . SER B 1 71 ? -15.594 4.762 8.227 1 97.25 71 SER B O 1
ATOM 1731 N N . GLY B 1 72 ? -14.906 6.535 7.051 1 97.75 72 GLY B N 1
ATOM 1732 C CA . GLY B 1 72 ? -14.172 7.129 8.156 1 97.75 72 GLY B CA 1
ATOM 1733 C C . GLY B 1 72 ? -12.953 6.316 8.562 1 97.75 72 GLY B C 1
ATOM 1734 O O . GLY B 1 72 ? -12.43 6.492 9.664 1 97.75 72 GLY B O 1
ATOM 1735 N N . THR B 1 73 ? -12.617 5.297 7.793 1 98.12 73 THR B N 1
ATOM 1736 C CA . THR B 1 73 ? -11.5 4.434 8.141 1 98.12 73 THR B CA 1
ATOM 1737 C C . THR B 1 73 ? -10.422 4.48 7.055 1 98.12 73 THR B C 1
ATOM 1739 O O . THR B 1 73 ? -10.727 4.695 5.879 1 98.12 73 THR B O 1
ATOM 1742 N N . ALA B 1 74 ? -9.188 4.336 7.469 1 98.75 74 ALA B N 1
ATOM 1743 C CA . ALA B 1 74 ? -8.047 4.316 6.559 1 98.75 74 ALA B CA 1
ATOM 1744 C C . ALA B 1 74 ? -6.891 3.504 7.145 1 98.75 74 ALA B C 1
ATOM 1746 O O . ALA B 1 74 ? -6.965 3.045 8.289 1 98.75 74 ALA B O 1
ATOM 1747 N N . GLY B 1 75 ? -5.941 3.238 6.395 1 98.69 75 GLY B N 1
ATOM 1748 C CA . GLY B 1 75 ? -4.66 2.668 6.785 1 98.69 75 GLY B CA 1
ATOM 1749 C C . GLY B 1 75 ? -3.475 3.418 6.211 1 98.69 75 GLY B C 1
ATOM 1750 O O . GLY B 1 75 ? -3.609 4.137 5.219 1 98.69 75 GLY B O 1
ATOM 1751 N N . LEU B 1 76 ? -2.387 3.289 6.785 1 98.75 76 LEU B N 1
ATOM 1752 C CA . LEU B 1 76 ? -1.135 3.887 6.336 1 98.75 76 LEU B CA 1
ATOM 1753 C C . LEU B 1 76 ? 0.019 2.898 6.469 1 98.75 76 LEU B C 1
ATOM 1755 O O . LEU B 1 76 ? 0.163 2.244 7.504 1 98.75 76 LEU B O 1
ATOM 1759 N N . LEU B 1 77 ? 0.831 2.773 5.422 1 98.75 77 LEU B N 1
ATOM 1760 C CA . LEU B 1 77 ? 2.062 1.993 5.461 1 98.75 77 LEU B CA 1
ATOM 1761 C C . LEU B 1 77 ? 3.283 2.906 5.512 1 98.75 77 LEU B C 1
ATOM 1763 O O . LEU B 1 77 ? 3.395 3.846 4.719 1 98.75 77 LEU B O 1
ATOM 1767 N N . ALA B 1 78 ? 4.117 2.67 6.438 1 98.69 78 ALA B N 1
ATOM 1768 C CA . ALA B 1 78 ? 5.398 3.359 6.543 1 98.69 78 ALA B CA 1
ATOM 1769 C C . ALA B 1 78 ? 6.547 2.363 6.695 1 98.69 78 ALA B C 1
ATOM 1771 O O . ALA B 1 78 ? 6.48 1.453 7.523 1 98.69 78 ALA B O 1
ATOM 1772 N N . ILE B 1 79 ? 7.562 2.549 5.906 1 98.75 79 ILE B N 1
ATOM 1773 C CA . ILE B 1 79 ? 8.695 1.627 5.922 1 98.75 79 ILE B CA 1
ATOM 1774 C C . ILE B 1 79 ? 9.922 2.322 6.512 1 98.75 79 ILE B C 1
ATOM 1776 O O . ILE B 1 79 ? 10.219 3.469 6.164 1 98.75 79 ILE B O 1
ATOM 1780 N N . ASN B 1 80 ? 10.562 1.705 7.387 1 98.19 80 ASN B N 1
ATOM 1781 C CA . ASN B 1 80 ? 11.773 2.189 8.047 1 98.19 80 ASN B CA 1
ATOM 1782 C C . ASN B 1 80 ? 12.75 1.054 8.328 1 98.19 80 ASN B C 1
ATOM 1784 O O . ASN B 1 80 ? 12.586 0.316 9.305 1 98.19 80 ASN B O 1
ATOM 1788 N N . GLY B 1 81 ? 13.852 1.037 7.52 1 97.44 81 GLY B N 1
ATOM 1789 C CA . GLY B 1 81 ? 14.82 -0.027 7.707 1 97.44 81 GLY B CA 1
ATOM 1790 C C . GLY B 1 81 ? 14.281 -1.397 7.344 1 97.44 81 GLY B C 1
ATOM 1791 O O . GLY B 1 81 ? 13.922 -1.642 6.191 1 97.44 81 GLY B O 1
ATOM 1792 N N . THR B 1 82 ? 14.234 -2.238 8.414 1 97.69 82 THR B N 1
ATOM 1793 C CA . THR B 1 82 ? 13.781 -3.607 8.195 1 97.69 82 THR B CA 1
ATOM 1794 C C . THR B 1 82 ? 12.305 -3.754 8.531 1 97.69 82 THR B C 1
ATOM 1796 O O . THR B 1 82 ? 11.75 -4.852 8.445 1 97.69 82 THR B O 1
ATOM 1799 N N . SER B 1 83 ? 11.688 -2.619 8.906 1 98 83 SER B N 1
ATOM 1800 C CA . SER B 1 83 ? 10.336 -2.73 9.445 1 98 83 SER B CA 1
ATOM 1801 C C . SER B 1 83 ? 9.32 -2.029 8.547 1 98 83 SER B C 1
ATOM 1803 O O . SER B 1 83 ? 9.594 -0.953 8.016 1 98 83 SER B O 1
ATOM 1805 N N . CYS B 1 84 ? 8.219 -2.664 8.336 1 98.38 84 CYS B N 1
ATOM 1806 C CA . CYS B 1 84 ? 7.016 -2.049 7.777 1 98.38 84 CYS B CA 1
ATOM 1807 C C . CYS B 1 84 ? 5.984 -1.784 8.867 1 98.38 84 CYS B C 1
ATOM 1809 O O . CYS B 1 84 ? 5.531 -2.715 9.539 1 98.38 84 CYS B O 1
ATOM 1811 N N . HIS B 1 85 ? 5.602 -0.529 9.078 1 98.38 85 HIS B N 1
ATOM 1812 C CA . HIS B 1 85 ? 4.613 -0.117 10.07 1 98.38 85 HIS B CA 1
ATOM 1813 C C . HIS B 1 85 ? 3.23 0.019 9.445 1 98.38 85 HIS B C 1
ATOM 1815 O O . HIS B 1 85 ? 3.057 0.737 8.453 1 98.38 85 HIS B O 1
ATOM 1821 N N . HIS B 1 86 ? 2.279 -0.725 10.039 1 98.25 86 HIS B N 1
ATOM 1822 C CA . HIS B 1 86 ? 0.877 -0.677 9.641 1 98.25 86 HIS B CA 1
ATOM 1823 C C . HIS B 1 86 ? 0.043 0.103 10.648 1 98.25 86 HIS B C 1
ATOM 1825 O O . HIS B 1 86 ? -0.012 -0.259 11.828 1 98.25 86 HIS B O 1
ATOM 1831 N N . LEU B 1 87 ? -0.608 1.134 10.188 1 98.19 87 LEU B N 1
ATOM 1832 C CA . LEU B 1 87 ? -1.509 1.893 11.055 1 98.19 87 LEU B CA 1
ATOM 1833 C C . LEU B 1 87 ? -2.953 1.761 10.578 1 98.19 87 LEU B C 1
ATOM 1835 O O . LEU B 1 87 ? -3.23 1.861 9.383 1 98.19 87 LEU B O 1
ATOM 1839 N N . LYS B 1 88 ? -3.826 1.5 11.508 1 98.31 88 LYS B N 1
ATOM 1840 C CA . LYS B 1 88 ? -5.254 1.714 11.273 1 98.31 88 LYS B CA 1
ATOM 1841 C C . LYS B 1 88 ? -5.695 3.08 11.789 1 98.31 88 LYS B C 1
ATOM 1843 O O . LYS B 1 88 ? -5.332 3.479 12.898 1 98.31 88 LYS B O 1
ATOM 1848 N N . LEU B 1 89 ? -6.449 3.734 10.984 1 98.25 89 LEU B N 1
ATOM 1849 C CA . LEU B 1 89 ? -6.789 5.129 11.234 1 98.25 89 LEU B CA 1
ATOM 1850 C C . LEU B 1 89 ? -8.305 5.332 11.195 1 98.25 89 LEU B C 1
ATOM 1852 O O . LEU B 1 89 ? -8.984 4.777 10.336 1 98.25 89 LEU B O 1
ATOM 1856 N N . ARG B 1 90 ? -8.812 6.086 12.094 1 98.12 90 ARG B N 1
ATOM 1857 C CA . ARG B 1 90 ? -10.219 6.488 12.102 1 98.12 90 ARG B CA 1
ATOM 1858 C C . ARG B 1 90 ? -10.352 8.008 12.125 1 98.12 90 ARG B C 1
ATOM 1860 O O . ARG B 1 90 ? -9.719 8.68 12.945 1 98.12 90 ARG B O 1
ATOM 1867 N N . VAL B 1 91 ? -11.141 8.508 11.266 1 98 91 VAL B N 1
ATOM 1868 C CA . VAL B 1 91 ? -11.375 9.945 11.234 1 98 91 VAL B CA 1
ATOM 1869 C C . VAL B 1 91 ? -12.07 10.391 12.516 1 98 91 VAL B C 1
ATOM 1871 O O . VAL B 1 91 ? -13.094 9.828 12.898 1 98 91 VAL B O 1
ATOM 1874 N N . VAL B 1 92 ? -11.547 11.406 13.172 1 96.56 92 VAL B N 1
ATOM 1875 C CA . VAL B 1 92 ? -12.18 11.922 14.383 1 96.56 92 VAL B CA 1
ATOM 1876 C C . VAL B 1 92 ? -12.586 13.383 14.18 1 96.56 92 VAL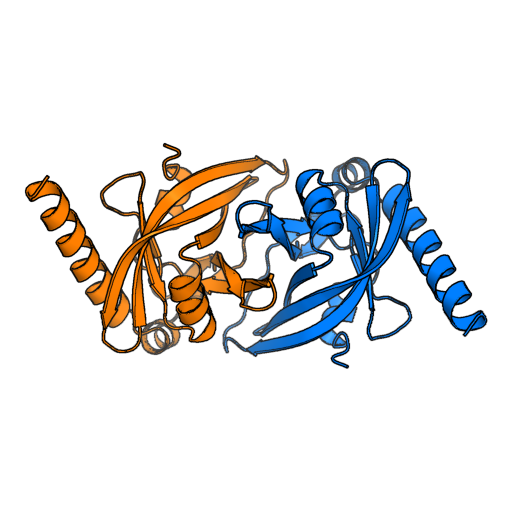 B C 1
ATOM 1878 O O . VAL B 1 92 ? -13.398 13.922 14.93 1 96.56 92 VAL B O 1
ATOM 1881 N N . ALA B 1 93 ? -12.039 14.039 13.195 1 96.62 93 ALA B N 1
ATOM 1882 C CA . ALA B 1 93 ? -12.422 15.383 12.773 1 96.62 93 ALA B CA 1
ATOM 1883 C C . ALA B 1 93 ? -12.055 15.617 11.312 1 96.62 93 ALA B C 1
ATOM 1885 O O . ALA B 1 93 ? -11.141 14.977 10.781 1 96.62 93 ALA B O 1
ATOM 1886 N N . SER B 1 94 ? -12.758 16.438 10.656 1 97.88 94 SER B N 1
ATOM 1887 C CA . SER B 1 94 ? -12.453 16.766 9.266 1 97.88 94 SER B CA 1
ATOM 1888 C C . SER B 1 94 ? -12.914 18.172 8.914 1 97.88 94 SER B C 1
ATOM 1890 O O . SER B 1 94 ? -13.805 18.719 9.57 1 97.88 94 SER B O 1
ATOM 1892 N N . LEU B 1 95 ? -12.25 18.703 7.969 1 97.25 95 LEU B N 1
ATOM 1893 C CA . LEU B 1 95 ? -12.562 20.016 7.402 1 97.25 95 LEU B CA 1
ATOM 1894 C C . LEU B 1 95 ? -12.391 20 5.887 1 97.25 95 LEU B C 1
ATOM 1896 O O . LEU B 1 95 ? -11.508 19.328 5.363 1 97.25 95 LEU B O 1
ATOM 1900 N N . VAL B 1 96 ? -13.289 20.703 5.238 1 97.44 96 VAL B N 1
ATOM 1901 C CA . VAL B 1 96 ? -13.141 20.875 3.799 1 97.44 96 VAL B CA 1
ATOM 1902 C C . VAL B 1 96 ? -12.742 22.312 3.492 1 97.44 96 VAL B C 1
ATOM 1904 O O . VAL B 1 96 ? -13.242 23.25 4.113 1 97.44 96 VAL B O 1
ATOM 1907 N N . GLY B 1 97 ? -11.805 22.422 2.605 1 95.44 97 GLY B N 1
ATOM 1908 C CA . GLY B 1 97 ? -11.391 23.75 2.17 1 95.44 97 GLY B CA 1
ATOM 1909 C C . GLY B 1 97 ? -10.422 23.719 0.998 1 95.44 97 GLY B C 1
ATOM 1910 O O . GLY B 1 97 ? -9.594 22.812 0.898 1 95.44 97 GLY B O 1
ATOM 1911 N N . ARG B 1 98 ? -10.633 24.703 0.134 1 94.12 98 ARG B N 1
ATOM 1912 C CA . ARG B 1 98 ? -9.727 24.906 -0.994 1 94.12 98 ARG B CA 1
ATOM 1913 C C . ARG B 1 98 ? -9.586 23.625 -1.822 1 94.12 98 ARG B C 1
ATOM 1915 O O . ARG B 1 98 ? -8.484 23.25 -2.209 1 94.12 98 ARG B O 1
ATOM 1922 N N . GLY B 1 99 ? -10.586 22.844 -1.926 1 95.06 99 GLY B N 1
ATOM 1923 C CA . GLY B 1 99 ? -10.625 21.703 -2.828 1 95.06 99 GLY B CA 1
ATOM 1924 C C . GLY B 1 99 ? -10.031 20.438 -2.227 1 95.06 99 GLY B C 1
ATOM 1925 O O . GLY B 1 99 ? -9.891 19.422 -2.91 1 95.06 99 GLY B O 1
ATOM 1926 N N . ILE B 1 100 ? -9.633 20.531 -0.974 1 98.19 100 ILE B N 1
ATOM 1927 C CA . ILE B 1 100 ? -9.086 19.328 -0.362 1 98.19 100 ILE B CA 1
ATOM 1928 C C . ILE B 1 100 ? -9.844 19 0.927 1 98.19 100 ILE B C 1
ATOM 1930 O O . ILE B 1 100 ? -10.578 19.844 1.443 1 98.19 100 ILE B O 1
ATOM 1934 N N . LEU B 1 101 ? -9.773 17.781 1.344 1 98.69 101 LEU B N 1
ATOM 1935 C CA . LEU B 1 101 ? -10.289 17.312 2.621 1 98.69 101 LEU B CA 1
ATOM 1936 C C . LEU B 1 101 ? -9.172 17.172 3.645 1 98.69 101 LEU B C 1
ATOM 1938 O O . LEU B 1 101 ? -8.211 16.422 3.424 1 98.69 101 LEU B O 1
ATOM 1942 N N . GLY B 1 102 ? -9.242 17.953 4.707 1 98.62 102 GLY B N 1
ATOM 1943 C CA . GLY B 1 102 ? -8.383 17.75 5.863 1 98.62 102 GLY B CA 1
ATOM 1944 C C . GLY B 1 102 ? -8.992 16.812 6.891 1 98.62 102 GLY B C 1
ATOM 1945 O O . GLY B 1 102 ? -10.164 16.938 7.242 1 98.62 102 GLY B O 1
ATOM 1946 N N . CYS B 1 103 ? -8.211 15.883 7.371 1 98.56 103 CYS B N 1
ATOM 1947 C CA . CYS B 1 103 ? -8.695 14.938 8.375 1 98.56 103 CYS B CA 1
ATOM 1948 C C . CYS B 1 103 ? -7.746 14.875 9.562 1 98.56 103 CYS B C 1
ATOM 1950 O O . CYS B 1 103 ? -6.527 14.969 9.398 1 98.56 103 CYS B O 1
ATOM 1952 N N . VAL B 1 104 ? -8.328 14.727 10.711 1 97.75 104 VAL B N 1
ATOM 1953 C CA . VAL B 1 104 ? -7.609 14.211 11.875 1 97.75 104 VAL B CA 1
ATOM 1954 C C . VAL B 1 104 ? -7.988 12.75 12.109 1 97.75 104 VAL B C 1
ATOM 1956 O O . VAL B 1 104 ? -9.172 12.414 12.203 1 97.75 104 VAL B O 1
ATOM 1959 N N . PHE B 1 105 ? -6.961 11.977 12.164 1 97.69 105 PHE B N 1
ATOM 1960 C CA . PHE B 1 105 ? -7.172 10.555 12.406 1 97.69 105 PHE B CA 1
ATOM 1961 C C . PHE B 1 105 ? -6.711 10.164 13.805 1 97.69 105 PHE B C 1
ATOM 1963 O O . PHE B 1 105 ? -5.641 10.586 14.25 1 97.69 105 PHE B O 1
ATOM 1970 N N . ALA B 1 106 ? -7.508 9.367 14.492 1 96.75 106 ALA B N 1
ATOM 1971 C CA . ALA B 1 106 ? -7 8.578 15.617 1 96.75 106 ALA B CA 1
ATOM 1972 C C . ALA B 1 106 ? -6.324 7.301 15.125 1 96.75 106 ALA B C 1
ATOM 1974 O O . ALA B 1 106 ? -6.855 6.605 14.258 1 96.75 106 ALA B O 1
ATOM 1975 N N . VAL B 1 107 ? -5.141 7.012 15.656 1 97.31 107 VAL B N 1
ATOM 1976 C CA . VAL B 1 107 ? -4.496 5.73 15.398 1 97.31 107 VAL B CA 1
ATOM 1977 C C . VAL B 1 107 ? -5.125 4.648 16.281 1 97.31 107 VAL B C 1
ATOM 1979 O O . VAL B 1 107 ? -4.895 4.613 17.484 1 97.31 107 VAL B O 1
ATOM 1982 N N . THR B 1 108 ? -5.859 3.789 15.68 1 96.31 108 THR B N 1
ATOM 1983 C CA . THR B 1 108 ? -6.598 2.801 16.453 1 96.31 108 THR B CA 1
ATOM 1984 C C . THR B 1 108 ? -5.781 1.525 16.625 1 96.31 108 THR B C 1
ATOM 1986 O O . THR B 1 108 ? -5.977 0.781 17.594 1 96.31 108 THR B O 1
ATOM 1989 N N . GLU B 1 109 ? -4.902 1.208 15.773 1 96.94 109 GLU B N 1
ATOM 1990 C CA . GLU B 1 109 ? -4.004 0.059 15.844 1 96.94 109 GLU B CA 1
ATOM 1991 C C . GLU B 1 109 ? -2.68 0.347 15.148 1 96.94 109 GLU B C 1
ATOM 1993 O O . GLU B 1 109 ? -2.648 1.027 14.117 1 96.94 109 GLU B O 1
ATOM 1998 N N . HIS B 1 110 ? -1.661 -0.094 15.719 1 97.12 110 HIS B N 1
ATOM 1999 C CA . HIS B 1 110 ? -0.333 -0.108 15.117 1 97.12 110 HIS B CA 1
ATOM 2000 C C . HIS B 1 110 ? 0.281 -1.502 15.164 1 97.12 110 HIS B C 1
ATOM 2002 O O . HIS B 1 110 ? 0.288 -2.145 16.219 1 97.12 110 HIS B O 1
ATOM 2008 N N . LYS B 1 111 ? 0.689 -1.962 14.062 1 96.88 111 LYS B N 1
ATOM 2009 C CA . LYS B 1 111 ? 1.457 -3.201 13.977 1 96.88 111 LYS B CA 1
ATOM 2010 C C . LYS B 1 111 ? 2.814 -2.963 13.32 1 96.88 111 LYS B C 1
ATOM 2012 O O . LYS B 1 111 ? 2.889 -2.42 12.219 1 96.88 111 LYS B O 1
ATOM 2017 N N . ARG B 1 112 ? 3.854 -3.32 14.023 1 97.06 112 ARG B N 1
ATOM 2018 C CA . ARG B 1 112 ? 5.199 -3.332 13.461 1 97.06 112 ARG B CA 1
ATOM 2019 C C . ARG B 1 112 ? 5.543 -4.707 12.898 1 97.06 112 ARG B C 1
ATOM 2021 O O . ARG B 1 112 ? 5.648 -5.68 13.648 1 97.06 112 ARG B O 1
ATOM 2028 N N . ASP B 1 113 ? 5.699 -4.766 11.578 1 96.5 113 ASP B N 1
ATOM 2029 C CA . ASP B 1 113 ? 6.09 -5.996 10.898 1 96.5 113 ASP B CA 1
ATOM 2030 C C . ASP B 1 113 ? 7.574 -5.98 10.539 1 96.5 113 ASP B C 1
ATOM 2032 O O . ASP B 1 113 ? 7.969 -5.383 9.539 1 96.5 113 ASP B O 1
ATOM 2036 N N . ASP B 1 114 ? 8.414 -6.672 11.32 1 96.25 114 ASP B N 1
ATOM 2037 C CA . ASP B 1 114 ? 9.844 -6.754 11.031 1 96.25 114 ASP B CA 1
ATOM 2038 C C . ASP B 1 114 ? 10.141 -7.871 10.031 1 96.25 114 ASP B C 1
ATOM 2040 O O . ASP B 1 114 ? 9.992 -9.055 10.352 1 96.25 114 ASP B O 1
ATOM 2044 N N . MET B 1 115 ? 10.609 -7.512 8.867 1 92.69 115 MET B N 1
ATOM 2045 C CA . MET B 1 115 ? 10.875 -8.469 7.797 1 92.69 115 MET B CA 1
ATOM 2046 C C . MET B 1 115 ? 12.234 -9.125 7.98 1 92.69 115 MET B C 1
ATOM 2048 O O . MET B 1 115 ? 12.539 -10.125 7.324 1 92.69 115 MET B O 1
ATOM 2052 N N . GLY B 1 116 ? 13 -8.539 8.773 1 93.62 116 GLY B N 1
ATOM 2053 C CA . GLY B 1 116 ? 14.336 -9.062 9.016 1 93.62 116 GLY B CA 1
ATOM 2054 C C . GLY B 1 116 ? 15.312 -8.742 7.891 1 93.62 116 GLY B C 1
ATOM 2055 O O . GLY B 1 116 ? 16.469 -9.164 7.926 1 93.62 116 GLY B O 1
ATOM 2056 N N . ILE B 1 117 ? 14.812 -8.086 6.855 1 95.5 117 ILE B N 1
ATOM 2057 C CA . ILE B 1 117 ? 15.648 -7.676 5.73 1 95.5 117 ILE B CA 1
ATOM 2058 C C . ILE B 1 117 ? 15.477 -6.18 5.477 1 95.5 117 ILE B C 1
ATOM 2060 O O . ILE B 1 117 ? 14.375 -5.641 5.633 1 95.5 117 ILE B O 1
ATOM 2064 N N . PRO B 1 118 ? 16.547 -5.551 5.109 1 96.69 118 PRO B N 1
ATOM 2065 C CA . PRO B 1 118 ? 16.422 -4.121 4.809 1 96.69 118 PRO B CA 1
ATOM 2066 C C . PRO B 1 118 ? 15.461 -3.854 3.65 1 96.69 118 PRO B C 1
ATOM 2068 O O . PRO B 1 118 ? 15.547 -4.512 2.609 1 96.69 118 PRO B O 1
ATOM 2071 N N . LEU B 1 119 ? 14.562 -2.93 3.842 1 98.19 119 LEU B N 1
ATOM 2072 C CA . LEU B 1 119 ? 13.617 -2.467 2.83 1 98.19 119 LEU B CA 1
ATOM 2073 C C . LEU B 1 119 ? 13.922 -1.031 2.416 1 98.19 119 LEU B C 1
ATOM 2075 O O . LEU B 1 119 ? 14.156 -0.171 3.268 1 98.19 119 LEU B O 1
ATOM 2079 N N . GLN B 1 120 ? 14.039 -0.817 1.188 1 98.44 120 GLN B N 1
ATOM 2080 C CA . GLN B 1 120 ? 13.969 0.546 0.674 1 98.44 120 GLN B CA 1
ATOM 2081 C C . GLN B 1 120 ? 12.523 0.939 0.364 1 98.44 120 GLN B C 1
ATOM 2083 O O . GLN B 1 120 ? 11.867 0.297 -0.455 1 98.44 120 GLN B O 1
ATOM 2088 N N . PRO B 1 121 ? 12.023 1.926 0.968 1 98.69 121 PRO B N 1
ATOM 2089 C CA . PRO B 1 121 ? 10.633 2.297 0.704 1 98.69 121 PRO B CA 1
ATOM 2090 C C . PRO B 1 121 ? 10.43 2.867 -0.698 1 98.69 121 PRO B C 1
ATOM 2092 O O . PRO B 1 121 ? 11.383 2.98 -1.467 1 98.69 121 PRO B O 1
ATOM 2095 N N . THR B 1 122 ? 9.141 3.02 -1.084 1 98.81 122 THR B N 1
ATOM 2096 C CA . THR B 1 122 ? 8.859 3.777 -2.297 1 98.81 122 THR B CA 1
ATOM 2097 C C . THR B 1 122 ? 9.414 5.195 -2.191 1 98.81 122 THR B C 1
ATOM 2099 O O . THR B 1 122 ? 9.094 5.926 -1.255 1 98.81 122 THR B O 1
ATOM 2102 N N . LEU B 1 123 ? 10.266 5.57 -3.129 1 98.69 123 LEU B N 1
ATOM 2103 C CA . LEU B 1 123 ? 10.961 6.852 -3.027 1 98.69 123 LEU B CA 1
ATOM 2104 C C . LEU B 1 123 ? 10.75 7.684 -4.289 1 98.69 123 LEU B C 1
ATOM 2106 O O . LEU B 1 123 ? 10.547 7.133 -5.375 1 98.69 123 LEU B O 1
ATOM 2110 N N . PHE B 1 124 ? 10.789 8.875 -4.105 1 98.12 124 PHE B N 1
ATOM 2111 C CA . PHE B 1 124 ? 10.867 9.844 -5.191 1 98.12 124 PHE B CA 1
ATOM 2112 C C . PHE B 1 124 ? 11.719 11.039 -4.789 1 98.12 124 PHE B C 1
ATOM 2114 O O . PHE B 1 124 ? 12.016 11.227 -3.609 1 98.12 124 PHE B O 1
ATOM 2121 N N . ARG B 1 125 ? 12.148 11.836 -5.77 1 97.81 125 ARG B N 1
ATOM 2122 C CA . ARG B 1 125 ? 12.914 13.055 -5.508 1 97.81 125 ARG B CA 1
ATOM 2123 C C . ARG B 1 125 ? 12.023 14.289 -5.609 1 97.81 125 ARG B C 1
ATOM 2125 O O . ARG B 1 125 ? 11.375 14.508 -6.637 1 97.81 125 ARG B O 1
ATOM 2132 N N . THR B 1 126 ? 12.047 15.062 -4.531 1 96.81 126 THR B N 1
ATOM 2133 C CA . THR B 1 126 ? 11.266 16.297 -4.559 1 96.81 126 THR B CA 1
ATOM 2134 C C . THR B 1 126 ? 11.922 17.328 -5.457 1 96.81 126 THR B C 1
ATOM 2136 O O . THR B 1 126 ? 13.133 17.281 -5.691 1 96.81 126 THR B O 1
ATOM 2139 N N . SER B 1 127 ? 11.117 18.188 -5.977 1 96.19 127 SER B N 1
ATOM 2140 C CA . SER B 1 127 ? 11.562 19.297 -6.816 1 96.19 127 SER B CA 1
ATOM 2141 C C . SER B 1 127 ? 10.695 20.531 -6.609 1 96.19 127 SER B C 1
ATOM 2143 O O . SER B 1 127 ? 9.648 20.453 -5.969 1 96.19 127 SER B O 1
ATOM 2145 N N . ALA B 1 128 ? 11.227 21.625 -7.082 1 95.75 128 ALA B N 1
ATOM 2146 C CA . ALA B 1 128 ? 10.43 22.844 -7.027 1 95.75 128 ALA B CA 1
ATOM 2147 C C . ALA B 1 128 ? 9.109 22.672 -7.77 1 95.75 128 ALA B C 1
ATOM 2149 O O . ALA B 1 128 ? 8.07 23.172 -7.32 1 95.75 128 ALA B O 1
ATOM 2150 N N . GLU B 1 129 ? 9.156 22.016 -8.891 1 95.38 129 GLU B N 1
ATOM 2151 C CA . GLU B 1 129 ? 7.965 21.766 -9.695 1 95.38 129 GLU B CA 1
ATOM 2152 C C . GLU B 1 129 ? 6.941 20.938 -8.922 1 95.38 129 GLU B C 1
ATOM 2154 O O . GLU B 1 129 ? 5.746 21.25 -8.938 1 95.38 129 GLU B O 1
ATOM 2159 N N . ILE B 1 130 ? 7.398 19.922 -8.242 1 93.69 130 ILE B N 1
ATOM 2160 C CA . ILE B 1 130 ? 6.52 19.062 -7.461 1 93.69 130 ILE B CA 1
ATOM 2161 C C . ILE B 1 130 ? 5.883 19.859 -6.328 1 93.69 130 ILE B C 1
ATOM 2163 O O . ILE B 1 130 ? 4.695 19.703 -6.043 1 93.69 130 ILE B O 1
ATOM 2167 N N . SER B 1 131 ? 6.703 20.688 -5.695 1 94.12 131 SER B N 1
ATOM 2168 C CA . SER B 1 131 ? 6.188 21.516 -4.605 1 94.12 131 SER B CA 1
ATOM 2169 C C . SER B 1 131 ? 5.031 22.391 -5.07 1 94.12 131 SER B C 1
ATOM 2171 O O . SER B 1 131 ? 4.074 22.609 -4.324 1 94.12 131 SER B O 1
ATOM 2173 N N . VAL B 1 132 ? 5.109 22.875 -6.277 1 94.81 132 VAL B N 1
ATOM 2174 C CA . VAL B 1 132 ? 4.062 23.719 -6.855 1 94.81 132 VAL B CA 1
ATOM 2175 C C . VAL B 1 132 ? 2.855 22.859 -7.223 1 94.81 132 VAL B C 1
ATOM 2177 O O . VAL B 1 132 ? 1.715 23.203 -6.906 1 94.81 132 VAL B O 1
ATOM 2180 N N . LEU B 1 133 ? 3.096 21.75 -7.816 1 92.44 133 LEU B N 1
ATOM 2181 C CA . LEU B 1 133 ? 2.035 20.844 -8.25 1 92.44 133 LEU B CA 1
ATOM 2182 C C . LEU B 1 133 ? 1.229 20.344 -7.059 1 92.44 133 LEU B C 1
ATOM 2184 O O . LEU B 1 133 ? 0 20.266 -7.121 1 92.44 133 LEU B O 1
ATOM 2188 N N . GLU B 1 134 ? 1.861 19.984 -5.977 1 91.88 134 GLU B N 1
ATOM 2189 C CA . GLU B 1 134 ? 1.208 19.453 -4.781 1 91.88 134 GLU B CA 1
ATOM 2190 C C . GLU B 1 134 ? 0.639 20.594 -3.926 1 91.88 134 GLU B C 1
ATOM 2192 O O . GLU B 1 134 ? -0.06 20.328 -2.941 1 91.88 134 GLU B O 1
ATOM 2197 N N . ASP B 1 135 ? 0.951 21.875 -4.266 1 95.25 135 ASP B N 1
ATOM 2198 C CA . ASP B 1 135 ? 0.485 23.047 -3.547 1 95.25 135 ASP B CA 1
ATOM 2199 C C . ASP B 1 135 ? 0.771 22.938 -2.051 1 95.25 135 ASP B C 1
ATOM 2201 O O . ASP B 1 135 ? -0.154 22.922 -1.236 1 95.25 135 ASP B O 1
ATOM 2205 N N . TRP B 1 136 ? 2.07 22.938 -1.661 1 95.56 136 TRP B N 1
ATOM 2206 C CA . TRP B 1 136 ? 2.525 22.734 -0.29 1 95.56 136 TRP B CA 1
ATOM 2207 C C . TRP B 1 136 ? 1.894 23.75 0.649 1 95.56 136 TRP B C 1
ATOM 2209 O O . TRP B 1 136 ? 1.443 23.406 1.743 1 95.56 136 TRP B O 1
ATOM 2219 N N . PRO B 1 137 ? 1.781 25.062 0.209 1 95.69 137 PRO B N 1
ATOM 2220 C CA . PRO B 1 137 ? 1.143 26.047 1.095 1 95.69 137 PRO B CA 1
ATOM 2221 C C . PRO B 1 137 ? -0.305 25.688 1.424 1 95.69 137 PRO B C 1
ATOM 2223 O O . PRO B 1 137 ? -0.77 25.938 2.539 1 95.69 137 PRO B O 1
ATOM 2226 N N . ARG B 1 138 ? -0.991 25.094 0.473 1 97.12 138 ARG B N 1
ATOM 2227 C CA . ARG B 1 138 ? -2.367 24.656 0.7 1 97.12 138 ARG B CA 1
ATOM 2228 C C . ARG B 1 138 ? -2.439 23.609 1.796 1 97.12 138 ARG B C 1
ATOM 2230 O O . ARG B 1 138 ? -3.309 23.672 2.67 1 97.12 138 ARG B O 1
ATOM 2237 N N . SER B 1 139 ? -1.548 22.625 1.765 1 97.25 139 SER B N 1
ATOM 2238 C CA . SER B 1 139 ? -1.507 21.594 2.781 1 97.25 139 SER B CA 1
ATOM 2239 C C . SER B 1 139 ? -1.114 22.156 4.141 1 97.25 139 SER B C 1
ATOM 2241 O O . SER B 1 139 ? -1.702 21.797 5.164 1 97.25 139 SER B O 1
ATOM 2243 N N . ARG B 1 140 ? -0.139 23.078 4.145 1 96.75 140 ARG B N 1
ATOM 2244 C CA . ARG B 1 140 ? 0.286 23.703 5.391 1 96.75 140 ARG B CA 1
ATOM 2245 C C . ARG B 1 140 ? -0.867 24.453 6.043 1 96.75 140 ARG B C 1
ATOM 2247 O O . ARG B 1 140 ? -1.093 24.344 7.25 1 96.75 140 ARG B O 1
ATOM 2254 N N . ALA B 1 141 ? -1.567 25.219 5.23 1 97.5 141 ALA B N 1
ATOM 2255 C CA . ALA B 1 141 ? -2.703 25.969 5.742 1 97.5 141 ALA B CA 1
ATOM 2256 C C . ALA B 1 141 ? -3.768 25.047 6.324 1 97.5 141 ALA B C 1
ATOM 2258 O O . ALA B 1 141 ? -4.375 25.359 7.352 1 97.5 141 ALA B O 1
ATOM 2259 N N . MET B 1 142 ? -4.016 23.938 5.66 1 97.88 142 MET B N 1
ATOM 2260 C CA . MET B 1 142 ? -4.992 22.969 6.141 1 97.88 142 MET B CA 1
ATOM 2261 C C . MET B 1 142 ? -4.57 22.391 7.488 1 97.88 142 MET B C 1
ATOM 2263 O O . MET B 1 142 ? -5.391 22.266 8.398 1 97.88 142 MET B O 1
ATOM 2267 N N . PHE B 1 143 ? -3.287 22.047 7.648 1 97.06 143 PHE B N 1
ATOM 2268 C CA . PHE B 1 143 ? -2.812 21.5 8.914 1 97.06 143 PHE B CA 1
ATOM 2269 C C . PHE B 1 143 ? -2.961 22.516 10.039 1 97.06 143 PHE B C 1
ATOM 2271 O O . PHE B 1 143 ? -3.312 22.156 11.164 1 97.06 143 PHE B O 1
ATOM 2278 N N . ASP B 1 144 ? -2.711 23.781 9.742 1 96.25 144 ASP B N 1
ATOM 2279 C CA . ASP B 1 144 ? -2.912 24.828 10.734 1 96.25 144 ASP B CA 1
ATOM 2280 C C . ASP B 1 144 ? -4.367 24.891 11.188 1 96.25 144 ASP B C 1
ATOM 2282 O O . ASP B 1 144 ? -4.648 25.016 12.383 1 96.25 144 ASP B O 1
ATOM 2286 N N . ARG B 1 145 ? -5.273 24.766 10.266 1 96.88 145 ARG B N 1
ATOM 2287 C CA . ARG B 1 145 ? -6.695 24.797 10.578 1 96.88 145 ARG B CA 1
ATOM 2288 C C . ARG B 1 145 ? -7.105 23.594 11.406 1 96.88 145 ARG B C 1
ATOM 2290 O O . ARG B 1 145 ? -7.871 23.703 12.367 1 96.88 145 ARG B O 1
ATOM 2297 N N . LEU B 1 146 ? -6.598 22.438 11.047 1 96.62 146 LEU B N 1
ATOM 2298 C CA . LEU B 1 146 ? -6.91 21.219 11.781 1 96.62 146 LEU B CA 1
ATOM 2299 C C . LEU B 1 146 ? -6.383 21.297 13.211 1 96.62 146 LEU B C 1
ATOM 2301 O O . LEU B 1 146 ? -7.055 20.859 14.148 1 96.62 146 LEU B O 1
ATOM 2305 N N . ALA B 1 147 ? -5.191 21.828 13.383 1 93.62 147 ALA B N 1
ATOM 2306 C CA . ALA B 1 147 ? -4.602 21.969 14.711 1 93.62 147 ALA B CA 1
ATOM 2307 C C . ALA B 1 147 ? -5.441 22.906 15.594 1 93.62 147 ALA B C 1
ATOM 2309 O O . ALA B 1 147 ? -5.586 22.656 16.797 1 93.62 147 ALA B O 1
ATOM 2310 N N . ALA B 1 148 ? -6 23.844 15 1 91.25 148 ALA B N 1
ATOM 2311 C CA . ALA B 1 148 ? -6.824 24.797 15.727 1 91.25 148 ALA B CA 1
ATOM 2312 C C . ALA B 1 148 ? -8.148 24.172 16.156 1 91.25 148 ALA B C 1
ATOM 2314 O O . ALA B 1 148 ? -8.688 24.484 17.219 1 91.25 148 ALA B O 1
ATOM 2315 N N . LEU B 1 149 ? -8.695 23.328 15.328 1 86.25 149 LEU B N 1
ATOM 2316 C CA . LEU B 1 149 ? -9.953 22.641 15.609 1 86.25 149 LEU B CA 1
ATOM 2317 C C . LEU B 1 149 ? -9.812 21.734 16.828 1 86.25 149 LEU B C 1
ATOM 2319 O O . LEU B 1 149 ? -10.695 21.703 17.688 1 86.25 149 LEU B O 1
ATOM 2323 N N . ARG B 1 150 ? -8.766 21.016 16.969 1 79.38 150 ARG B N 1
ATOM 2324 C CA . ARG B 1 150 ? -8.562 20.047 18.031 1 79.38 150 ARG B CA 1
ATOM 2325 C C . ARG B 1 150 ? -8.273 20.75 19.359 1 79.38 150 ARG B C 1
ATOM 2327 O O . ARG B 1 150 ? -8.719 20.297 20.422 1 79.38 150 ARG B O 1
ATOM 2334 N N . SER B 1 151 ? -7.559 21.797 19.266 1 75.12 151 SER B N 1
ATOM 2335 C CA . SER B 1 151 ? -7.293 22.578 20.469 1 75.12 151 SER B CA 1
ATOM 2336 C C . SER B 1 151 ? -8.578 23.172 21.047 1 75.12 151 SER B C 1
ATOM 2338 O O . SER B 1 151 ? -8.773 23.188 22.266 1 75.12 151 SER B O 1
ATOM 2340 N N . ALA B 1 152 ? -9.445 23.453 20.141 1 72.12 152 ALA B N 1
ATOM 2341 C CA . ALA B 1 152 ? -10.719 24.016 20.578 1 72.12 152 ALA B CA 1
ATOM 2342 C C . ALA B 1 152 ? -11.617 22.938 21.188 1 72.12 152 ALA B C 1
ATOM 2344 O O . ALA B 1 152 ? -12.336 23.219 22.156 1 72.12 152 ALA B O 1
ATOM 2345 N N . ALA B 1 153 ? -11.625 21.781 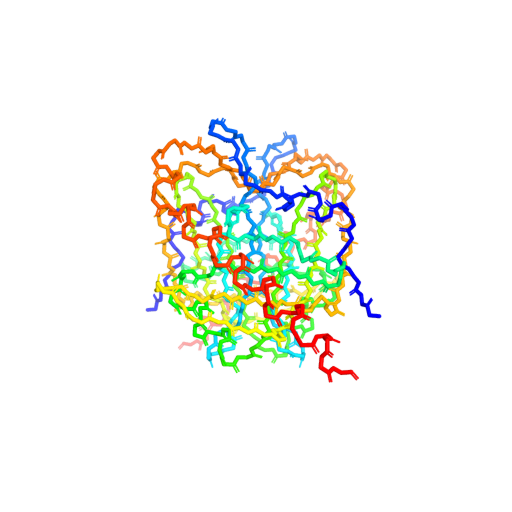20.641 1 69.62 153 ALA B N 1
ATOM 2346 C CA . ALA B 1 153 ? -12.461 20.688 21.141 1 69.62 153 ALA B CA 1
ATOM 2347 C C . ALA B 1 153 ? -12 20.219 22.516 1 69.62 153 ALA B C 1
ATOM 2349 O O . ALA B 1 153 ? -12.82 19.844 23.359 1 69.62 153 ALA B O 1
ATOM 2350 N N . ARG B 1 154 ? -10.758 20.312 22.781 1 68.62 154 ARG B N 1
ATOM 2351 C CA . ARG B 1 154 ? -10.211 19.906 24.078 1 68.62 154 ARG B CA 1
ATOM 2352 C C . ARG B 1 154 ? -10.531 20.922 25.156 1 68.62 154 ARG B C 1
ATOM 2354 O O . ARG B 1 154 ? -10.648 20.578 26.328 1 68.62 154 ARG B O 1
ATOM 2361 N N . GLU B 1 155 ? -10.633 22.125 24.734 1 62.69 155 GLU B N 1
ATOM 2362 C CA . GLU B 1 155 ? -10.93 23.203 25.688 1 62.69 155 GLU B CA 1
ATOM 2363 C C . GLU B 1 155 ? -12.391 23.172 26.109 1 62.69 155 GLU B C 1
ATOM 2365 O O . GLU B 1 155 ? -12.742 23.656 27.188 1 62.69 155 GLU B O 1
ATOM 2370 N N . VAL B 1 156 ? -13.227 22.516 25.281 1 61.78 156 VAL B N 1
ATOM 2371 C CA . VAL B 1 156 ? -14.656 22.5 25.562 1 61.78 156 VAL B CA 1
ATOM 2372 C C . VAL B 1 156 ? -15.016 21.266 26.375 1 61.78 156 VAL B C 1
ATOM 2374 O O . VAL B 1 156 ? -16.094 21.188 26.969 1 61.78 156 VAL B O 1
ATOM 2377 N N . LEU B 1 157 ? -14.273 20.203 26.406 1 50.88 157 LEU B N 1
ATOM 2378 C CA . LEU B 1 157 ? -14.555 19.047 27.234 1 50.88 157 LEU B CA 1
ATOM 2379 C C . LEU B 1 157 ? -14.086 19.266 28.672 1 50.88 157 LEU B C 1
ATOM 2381 O O . LEU B 1 157 ? -14.727 18.797 29.609 1 50.88 157 LEU B O 1
#

Organism: Mycolicibacterium paratuberculosis (strain ATCC BAA-968 / K-10) (NCBI:txid262316)

Solvent-accessible surface area (backbone atoms only — not comparable to full-atom values): 16260 Å² total; per-residue (Å²): 126,38,48,56,51,66,77,58,39,62,73,27,53,58,69,76,55,74,63,35,81,39,62,47,27,48,38,28,25,40,43,95,86,62,35,38,41,77,46,78,40,46,36,56,31,34,34,59,38,94,51,58,35,29,37,30,37,48,42,66,53,66,66,59,45,53,23,38,73,71,67,34,36,25,20,40,44,47,64,57,54,37,29,41,36,42,35,34,31,32,60,76,44,72,47,77,55,96,79,27,40,31,36,34,25,38,29,67,38,64,45,82,46,71,69,83,45,64,43,43,51,27,31,34,67,40,35,70,65,52,45,58,74,69,35,45,68,60,32,53,53,44,51,54,51,53,53,52,52,53,55,51,55,61,71,71,106,125,38,49,57,52,65,76,58,39,62,74,26,52,58,69,77,56,75,64,35,80,37,62,47,28,48,38,26,26,42,44,97,87,62,34,38,40,78,45,77,41,46,36,56,31,34,34,58,38,94,52,58,38,30,38,31,35,47,41,64,54,66,67,60,46,52,23,37,73,71,67,34,38,26,22,40,44,45,66,58,54,36,29,42,36,41,36,35,32,33,59,76,44,72,48,78,56,95,81,27,40,30,35,36,23,38,30,66,38,64,45,81,46,72,70,84,45,65,44,43,49,28,31,33,68,41,36,71,67,52,44,59,73,70,35,45,68,60,31,52,53,45,52,56,53,53,54,51,52,53,56,51,55,63,72,72,108

Sequence (314 aa):
MAGMPEEVAALLRGFPRIGAREQAFAFLTVDTGGFPHAALLSRCELEPGRDPQTLMAAIASRQTRANLRRSGTAGLLAINGTSCHHLKLRVVASLVGRGILGCVFAVTEHKRDDMGIPLQPTLFRTSAEISVLEDWPRSRAMFDRLAALRSAAREVLMAGMPEEVAALLRGFPRIGAREQAFAFLTVDTGGFPHAALLSRCELEPGRDPQTLMAAIASRQTRANLRRSGTAGLLAINGTSCHHLKLRVVASLVGRGILG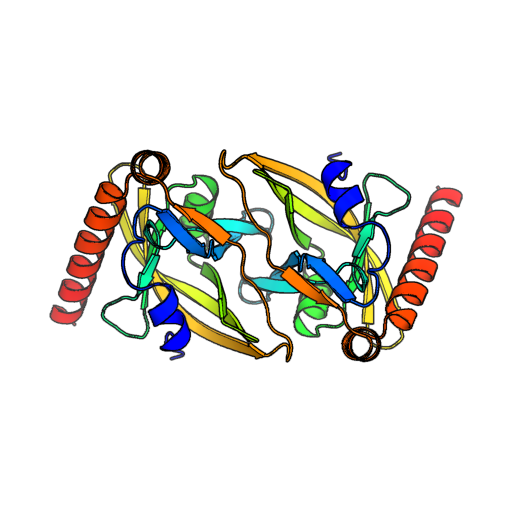CVFAVTEHKRDDMGIPLQPTLFRTSAEISVLEDWPRSRAMFDRLAALRSAAREVL

pLDDT: mean 94.56, std 8.06, range [50.88, 98.94]